Protein AF-A0A1Q7KPQ8-F1 (afdb_monomer_lite)

Sequence (326 aa):
MIDLLRTTPEALPKERRPLKSRIFLSCGQREKEIQTAKRVGKILAAHGFDFYIAKDVQSIFEINSEIIRELKNSDFYLFVNFRREAVCVGQYRGSLFSHQEFAIAYALGFERILVVNQRGVKREGVLGYFGCNTEEFDSYKDCLAVVKRALSRVRWQLGYSRRLQAGRTHISKIRYTNTETGIDVKGRMVNLDIHNMRPDIAALETTGRLLSYRPNRSAGELQPKFRSALKAAGRPGFSHTIFPRSCEAFDLLCVGESAHTPGAQHVYLNTALDLTPTPYLMIANGTSELKYEFYGIDFPVLTVVIQLTWPKKGRLSVKVLKQEIS

Structure (mmCIF, N/CA/C/O backbone):
data_AF-A0A1Q7KPQ8-F1
#
_entry.id   AF-A0A1Q7KPQ8-F1
#
loop_
_atom_site.group_PDB
_atom_site.id
_atom_site.type_symbol
_atom_site.label_atom_id
_atom_site.label_alt_id
_atom_site.label_comp_id
_atom_site.label_asym_id
_atom_site.label_entity_id
_atom_site.label_seq_id
_atom_site.pdbx_PDB_ins_code
_atom_site.Cartn_x
_atom_site.Cartn_y
_atom_site.Cartn_z
_atom_site.occupancy
_atom_site.B_iso_or_equiv
_atom_site.auth_seq_id
_atom_site.auth_comp_id
_atom_site.auth_asym_id
_atom_site.auth_atom_id
_atom_site.pdbx_PDB_model_num
ATOM 1 N N . MET A 1 1 ? -15.841 -34.546 -5.630 1.00 33.72 1 MET A N 1
ATOM 2 C CA . MET A 1 1 ? -14.602 -34.455 -4.833 1.00 33.72 1 MET A CA 1
ATOM 3 C C . MET A 1 1 ? -13.595 -33.699 -5.691 1.00 33.72 1 MET A C 1
ATOM 5 O O . MET A 1 1 ? -12.969 -34.298 -6.549 1.00 33.72 1 MET A O 1
ATOM 9 N N . ILE A 1 2 ? -13.606 -32.365 -5.610 1.00 30.61 2 ILE A N 1
ATOM 10 C CA . ILE A 1 2 ? -12.801 -31.473 -6.459 1.00 30.61 2 ILE A CA 1
ATOM 11 C C . ILE A 1 2 ? -11.756 -30.843 -5.544 1.00 30.61 2 ILE A C 1
ATOM 13 O O . ILE A 1 2 ? -12.105 -30.071 -4.652 1.00 30.61 2 ILE A O 1
ATOM 17 N N . ASP A 1 3 ? -10.498 -31.229 -5.742 1.00 25.00 3 ASP A N 1
ATOM 18 C CA . ASP A 1 3 ? -9.342 -30.627 -5.088 1.00 25.00 3 ASP A CA 1
ATOM 19 C C . ASP A 1 3 ? -9.168 -29.193 -5.601 1.00 25.00 3 ASP A C 1
ATOM 21 O O . ASP A 1 3 ? -8.693 -28.941 -6.709 1.00 25.00 3 ASP A O 1
ATOM 25 N N . LEU A 1 4 ? -9.592 -28.232 -4.781 1.00 29.52 4 LEU A N 1
ATOM 26 C CA . LEU A 1 4 ? -9.252 -26.824 -4.937 1.00 29.52 4 LEU A CA 1
ATOM 27 C C . LEU A 1 4 ? -7.759 -26.662 -4.644 1.00 29.52 4 LEU A C 1
ATOM 29 O O . LEU A 1 4 ? -7.327 -26.667 -3.489 1.00 29.52 4 LEU A O 1
ATOM 33 N N . LEU A 1 5 ? -6.986 -26.512 -5.720 1.00 30.22 5 LEU A N 1
ATOM 34 C CA . LEU A 1 5 ? -5.586 -26.103 -5.720 1.00 30.22 5 LEU A CA 1
ATOM 35 C C . LEU A 1 5 ? -5.379 -24.916 -4.769 1.00 30.22 5 LEU A C 1
ATOM 37 O O . LEU A 1 5 ? -5.696 -23.767 -5.078 1.00 30.22 5 LEU A O 1
ATOM 41 N N . ARG A 1 6 ? -4.805 -25.206 -3.599 1.00 29.39 6 ARG A N 1
ATOM 42 C CA . ARG A 1 6 ? -4.185 -24.215 -2.723 1.00 29.39 6 ARG A CA 1
ATOM 43 C C . ARG A 1 6 ? -2.962 -23.660 -3.446 1.00 29.39 6 ARG A C 1
ATOM 45 O O . ARG A 1 6 ? -1.862 -24.183 -3.299 1.00 29.39 6 ARG A O 1
ATOM 52 N N . THR A 1 7 ? -3.138 -22.590 -4.212 1.00 27.55 7 THR A N 1
ATOM 53 C CA . THR A 1 7 ? -2.016 -21.747 -4.623 1.00 27.55 7 THR A CA 1
ATOM 54 C C . THR A 1 7 ? -1.490 -21.047 -3.375 1.00 27.55 7 THR A C 1
ATOM 56 O O . THR A 1 7 ? -2.086 -20.094 -2.868 1.00 27.55 7 THR A O 1
ATOM 59 N N . THR A 1 8 ? -0.395 -21.562 -2.827 1.00 28.50 8 THR A N 1
ATOM 60 C CA . THR A 1 8 ? 0.427 -20.859 -1.845 1.00 28.50 8 THR A CA 1
ATOM 61 C C . THR A 1 8 ? 0.836 -19.501 -2.427 1.00 28.50 8 THR A C 1
ATOM 63 O O . THR A 1 8 ? 1.262 -19.452 -3.582 1.00 28.50 8 THR A O 1
ATOM 66 N N . PRO A 1 9 ? 0.748 -18.391 -1.672 1.00 34.38 9 PRO A N 1
ATOM 67 C CA . PRO A 1 9 ? 1.327 -17.135 -2.121 1.00 34.38 9 PRO A CA 1
ATOM 68 C C . PRO A 1 9 ? 2.842 -17.335 -2.230 1.00 34.38 9 PRO A C 1
ATOM 70 O O . PRO A 1 9 ? 3.504 -17.587 -1.219 1.00 34.38 9 PRO A O 1
ATOM 73 N N . GLU A 1 10 ? 3.385 -17.275 -3.448 1.00 33.84 10 GLU A N 1
ATOM 74 C CA . GLU A 1 10 ? 4.830 -17.254 -3.675 1.00 33.84 10 GLU A CA 1
ATOM 75 C C . GLU A 1 10 ? 5.453 -16.151 -2.813 1.00 33.84 10 GLU A C 1
ATOM 77 O O . GLU A 1 10 ? 5.049 -14.986 -2.863 1.00 33.84 10 GLU A O 1
ATOM 82 N N . ALA A 1 11 ? 6.438 -16.524 -1.996 1.00 36.47 11 ALA A N 1
ATOM 83 C CA . ALA A 1 11 ? 7.161 -15.580 -1.162 1.00 36.47 11 ALA A CA 1
ATOM 84 C C . ALA A 1 11 ? 7.820 -14.502 -2.042 1.00 36.47 11 ALA A C 1
ATOM 86 O O . ALA A 1 11 ? 8.575 -14.806 -2.967 1.00 36.47 11 ALA A O 1
ATOM 87 N N . LEU A 1 12 ? 7.538 -13.231 -1.741 1.00 40.81 12 LEU A N 1
ATOM 88 C CA . LEU A 1 12 ? 8.157 -12.086 -2.410 1.00 40.81 12 LEU A CA 1
ATOM 89 C C . LEU A 1 12 ? 9.699 -12.142 -2.262 1.00 40.81 12 LEU A C 1
ATOM 91 O O . LEU A 1 12 ? 10.199 -12.445 -1.175 1.00 40.81 12 LEU A O 1
ATOM 95 N N . PRO A 1 13 ? 10.476 -11.850 -3.324 1.00 39.25 13 PRO A N 1
ATOM 96 C CA . PRO A 1 13 ? 11.935 -11.978 -3.314 1.00 39.25 13 PRO A CA 1
ATOM 97 C C . PRO A 1 13 ? 12.630 -11.042 -2.304 1.00 39.25 13 PRO A C 1
ATOM 99 O O . PRO A 1 13 ? 12.281 -9.868 -2.170 1.00 39.25 13 PRO A O 1
ATOM 102 N N . LYS A 1 14 ? 13.671 -11.577 -1.645 1.00 37.53 14 LYS A N 1
ATOM 103 C CA . LYS A 1 14 ? 14.381 -11.074 -0.444 1.00 37.53 14 LYS A CA 1
ATOM 104 C C . LYS A 1 14 ? 15.109 -9.715 -0.538 1.00 37.53 14 LYS A C 1
ATOM 106 O O . LYS A 1 14 ? 15.659 -9.279 0.465 1.00 37.53 14 LYS A O 1
ATOM 111 N N . GLU A 1 15 ? 15.123 -9.023 -1.677 1.00 41.84 15 GLU A N 1
ATOM 112 C CA . GLU A 1 15 ? 15.927 -7.792 -1.865 1.00 41.84 15 GLU A CA 1
ATOM 113 C C . GLU A 1 15 ? 15.121 -6.493 -2.019 1.00 41.84 15 GLU A C 1
ATOM 115 O O . GLU A 1 15 ? 15.679 -5.441 -2.338 1.00 41.84 15 GLU A O 1
ATOM 120 N N . ARG A 1 16 ? 13.807 -6.532 -1.800 1.00 53.75 16 ARG A N 1
ATOM 121 C CA . ARG A 1 16 ? 12.962 -5.331 -1.817 1.00 53.75 16 ARG A CA 1
ATOM 122 C C . ARG A 1 16 ? 12.916 -4.765 -0.407 1.00 53.75 16 ARG A C 1
ATOM 124 O O . ARG A 1 16 ? 12.590 -5.511 0.510 1.00 53.75 16 ARG A O 1
ATOM 131 N N . ARG A 1 17 ? 13.173 -3.464 -0.213 1.00 54.38 17 ARG A N 1
ATOM 132 C CA . ARG A 1 17 ? 12.669 -2.802 1.001 1.00 54.38 17 ARG A CA 1
ATOM 133 C C . ARG A 1 17 ? 11.144 -2.829 0.889 1.00 54.38 17 ARG A C 1
ATOM 135 O O . ARG A 1 17 ? 10.622 -2.191 -0.029 1.00 54.38 17 ARG A O 1
ATOM 142 N N . PRO A 1 18 ? 10.442 -3.628 1.705 1.00 64.69 18 PRO A N 1
ATOM 143 C CA . PRO A 1 18 ? 9.001 -3.732 1.589 1.00 64.69 18 PRO A CA 1
ATOM 144 C C . PRO A 1 18 ? 8.371 -2.389 1.954 1.00 64.69 18 PRO A C 1
ATOM 146 O O . PRO A 1 18 ? 8.957 -1.625 2.726 1.00 64.69 18 PRO A O 1
ATOM 149 N N . LEU A 1 19 ? 7.176 -2.115 1.432 1.00 79.12 19 LEU A N 1
ATOM 150 C CA . LEU A 1 19 ? 6.362 -1.037 1.983 1.00 79.12 19 LEU A CA 1
ATOM 151 C C . LEU A 1 19 ? 6.192 -1.284 3.477 1.00 79.12 19 LEU A C 1
ATOM 153 O O . LEU A 1 19 ? 5.848 -2.394 3.881 1.00 79.12 19 LEU A O 1
ATOM 157 N N . LYS A 1 20 ? 6.446 -0.256 4.286 1.00 85.12 20 LYS A N 1
ATOM 158 C CA . LYS A 1 20 ? 6.241 -0.358 5.723 1.00 85.12 20 LYS A CA 1
ATOM 159 C C . LYS A 1 20 ? 4.745 -0.505 5.984 1.00 85.12 20 LYS A C 1
ATOM 161 O O . LYS A 1 20 ? 3.951 0.367 5.613 1.00 85.12 20 LYS A O 1
ATOM 166 N N . SER A 1 21 ? 4.361 -1.631 6.575 1.00 92.19 21 SER A N 1
ATOM 167 C CA . SER A 1 21 ? 2.965 -1.880 6.905 1.00 92.19 21 SER A CA 1
ATOM 168 C C . SER A 1 21 ? 2.451 -0.895 7.949 1.00 92.19 21 SER A C 1
ATOM 170 O O . SER A 1 21 ? 3.142 -0.596 8.930 1.00 92.19 21 SER A O 1
ATOM 172 N N . ARG A 1 22 ? 1.206 -0.450 7.774 1.00 94.19 22 ARG A N 1
ATOM 173 C CA . ARG A 1 22 ? 0.529 0.466 8.697 1.00 94.19 22 ARG A CA 1
ATOM 174 C C . ARG A 1 22 ? -0.576 -0.246 9.477 1.00 94.19 22 ARG A C 1
ATOM 176 O O . ARG A 1 22 ? -1.343 -1.017 8.907 1.00 94.19 22 ARG A O 1
ATOM 183 N N . ILE A 1 23 ? -0.664 0.005 10.778 1.00 96.00 23 ILE A N 1
ATOM 184 C CA . ILE A 1 23 ? -1.700 -0.540 11.664 1.00 96.00 23 ILE A CA 1
ATOM 185 C C . ILE A 1 23 ? -2.676 0.574 12.046 1.00 96.00 23 ILE A C 1
ATOM 187 O O . ILE A 1 23 ? -2.265 1.595 12.596 1.00 96.00 23 ILE A O 1
ATOM 191 N N . PHE A 1 24 ? -3.969 0.355 11.832 1.00 96.38 24 PHE A N 1
ATOM 192 C CA . PHE A 1 24 ? -5.008 1.175 12.442 1.00 96.38 24 PHE A CA 1
ATOM 193 C C . PHE A 1 24 ? -5.269 0.671 13.865 1.00 96.38 24 PHE A C 1
ATOM 195 O O . PHE A 1 24 ? -5.681 -0.476 14.048 1.00 96.38 24 PHE A O 1
ATOM 202 N N . LEU A 1 25 ? -5.000 1.497 14.876 1.00 96.62 25 LEU A N 1
ATOM 203 C CA . LEU A 1 25 ? -5.224 1.187 16.286 1.00 96.62 25 LEU A CA 1
ATOM 204 C C . LEU A 1 25 ? -6.507 1.865 16.771 1.00 96.62 25 LEU A C 1
ATOM 206 O O . LEU A 1 25 ? -6.525 3.070 17.022 1.00 96.62 25 LEU A O 1
ATOM 210 N N . SER A 1 26 ? -7.545 1.055 16.959 1.00 95.12 26 SER A N 1
ATOM 211 C CA . SER A 1 26 ? -8.804 1.446 17.587 1.00 95.12 26 SER A CA 1
ATOM 212 C C . SER A 1 26 ? -8.796 1.042 19.059 1.00 95.12 26 SER A C 1
ATOM 214 O O . SER A 1 26 ? -8.633 -0.137 19.381 1.00 95.12 26 SER A O 1
ATOM 216 N N . CYS A 1 27 ? -8.928 2.007 19.970 1.00 90.31 27 CYS A N 1
ATOM 217 C CA . CYS A 1 27 ? -8.737 1.770 21.406 1.00 90.31 27 CYS A CA 1
ATOM 218 C C . CYS A 1 27 ? -9.710 2.514 22.331 1.00 90.31 27 CYS A C 1
ATOM 220 O O . CYS A 1 27 ? -9.491 2.530 23.536 1.00 90.31 27 CYS A O 1
ATOM 222 N N . GLY A 1 28 ? -10.755 3.150 21.806 1.00 87.12 28 GLY A N 1
ATOM 223 C CA . GLY A 1 28 ? -11.622 4.054 22.564 1.00 87.12 28 GLY A CA 1
ATOM 224 C C . GLY A 1 28 ? -10.994 5.433 22.816 1.00 87.12 28 GLY A C 1
ATOM 225 O O . GLY A 1 28 ? -9.815 5.660 22.551 1.00 87.12 28 GLY A O 1
ATOM 226 N N . GLN A 1 29 ? -11.817 6.369 23.299 1.00 86.62 29 GLN A N 1
ATOM 227 C CA . GLN A 1 29 ? -11.504 7.803 23.360 1.00 86.62 29 GLN A CA 1
ATOM 228 C C . GLN A 1 29 ? -11.318 8.355 24.786 1.00 86.62 29 GLN A C 1
ATOM 230 O O . GLN A 1 29 ? -11.024 9.537 24.952 1.00 86.62 29 GLN A O 1
ATOM 235 N N . ARG A 1 30 ? -11.470 7.549 25.849 1.00 90.19 30 ARG A N 1
ATOM 236 C CA . ARG A 1 30 ? -11.240 8.049 27.218 1.00 90.19 30 ARG A CA 1
ATOM 237 C C . ARG A 1 30 ? -9.750 8.285 27.442 1.00 90.19 30 ARG A C 1
ATOM 239 O O . ARG A 1 30 ? -8.905 7.569 26.914 1.00 90.19 30 ARG A O 1
ATOM 246 N N . GLU A 1 31 ? -9.414 9.231 28.312 1.00 90.44 31 GLU A N 1
ATOM 247 C CA . GLU A 1 31 ? -8.023 9.637 28.547 1.00 90.44 31 GLU A CA 1
ATOM 248 C C . GLU A 1 31 ? -7.079 8.453 28.849 1.00 90.44 31 GLU A C 1
ATOM 250 O O . GLU A 1 31 ? -6.025 8.312 28.226 1.00 90.44 31 GLU A O 1
ATOM 255 N N . LYS A 1 32 ? -7.484 7.544 29.748 1.00 92.25 32 LYS A N 1
ATOM 256 C CA . LYS A 1 32 ? -6.700 6.344 30.104 1.00 92.25 32 LYS A CA 1
ATOM 257 C C . LYS A 1 32 ? -6.483 5.397 28.921 1.00 92.25 32 LYS A C 1
ATOM 259 O O . LYS A 1 32 ? -5.450 4.729 28.836 1.00 92.25 32 LYS A O 1
ATOM 264 N N . GLU A 1 33 ? -7.432 5.341 28.000 1.00 93.19 33 GLU A N 1
ATOM 265 C CA . GLU A 1 33 ? -7.331 4.523 26.797 1.00 93.19 33 GLU A CA 1
ATOM 266 C C . GLU A 1 33 ? -6.384 5.143 25.796 1.00 93.19 33 GLU A C 1
ATOM 268 O O . GLU A 1 33 ? -5.493 4.451 25.326 1.00 93.19 33 GLU A O 1
ATOM 273 N N . ILE A 1 34 ? -6.488 6.452 25.560 1.00 91.38 34 ILE A N 1
ATOM 274 C CA . ILE A 1 34 ? -5.562 7.193 24.698 1.00 91.38 34 ILE A CA 1
ATOM 275 C C . ILE A 1 34 ? 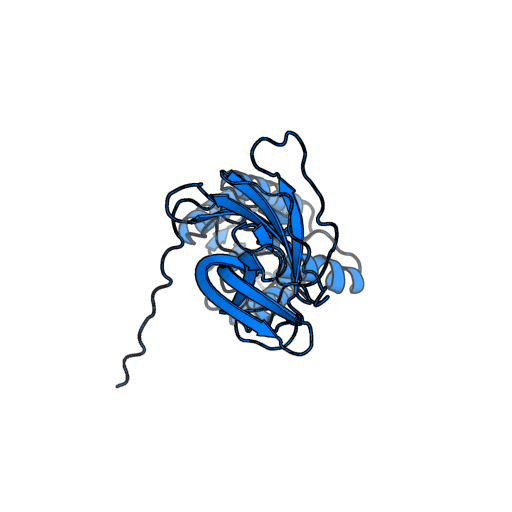-4.127 7.050 25.218 1.00 91.38 34 ILE A C 1
ATOM 277 O O . ILE A 1 34 ? -3.193 6.809 24.449 1.00 91.38 34 ILE A O 1
ATOM 281 N N . GLN A 1 35 ? -3.920 7.154 26.534 1.00 93.25 35 GLN A N 1
ATOM 282 C CA . GLN A 1 35 ? -2.613 6.911 27.152 1.00 93.25 35 GLN A CA 1
ATOM 283 C C . GLN A 1 35 ? -2.132 5.472 26.911 1.00 93.25 35 GLN A C 1
ATOM 285 O O . GLN A 1 35 ? -0.962 5.252 26.583 1.00 93.25 35 GLN A O 1
ATOM 290 N N . THR A 1 36 ? -3.028 4.492 27.022 1.00 94.50 36 THR A N 1
ATOM 291 C CA . THR A 1 36 ? -2.714 3.086 26.735 1.00 94.50 36 THR A CA 1
ATOM 292 C C . THR A 1 36 ? -2.390 2.881 25.256 1.00 94.50 36 THR A C 1
ATOM 294 O O . THR A 1 36 ? -1.392 2.240 24.938 1.00 94.50 36 THR A O 1
ATOM 297 N N . ALA A 1 37 ? -3.132 3.514 24.354 1.00 93.88 37 ALA A N 1
ATOM 298 C CA . ALA A 1 37 ? -2.937 3.488 22.911 1.00 93.88 37 ALA A CA 1
ATOM 299 C C . ALA A 1 37 ? -1.585 4.053 22.500 1.00 93.88 37 ALA A C 1
ATOM 301 O O . ALA A 1 37 ? -0.880 3.448 21.702 1.00 93.88 37 ALA A O 1
ATOM 302 N N . LYS A 1 38 ? -1.168 5.173 23.102 1.00 94.88 38 LYS A N 1
ATOM 303 C CA . LYS A 1 38 ? 0.173 5.741 22.898 1.00 94.88 38 LYS A CA 1
ATOM 304 C C . LYS A 1 38 ? 1.263 4.748 23.304 1.00 94.88 38 LYS A C 1
ATOM 306 O O . LYS A 1 38 ? 2.279 4.632 22.621 1.00 94.88 38 LYS A O 1
ATOM 311 N N . ARG A 1 39 ? 1.064 4.007 24.398 1.00 95.69 39 ARG A N 1
ATOM 312 C CA . ARG A 1 39 ? 2.005 2.965 24.847 1.00 95.69 39 ARG A CA 1
ATOM 313 C C . ARG A 1 39 ? 1.983 1.743 23.926 1.00 95.69 39 ARG A C 1
ATOM 315 O O . ARG A 1 39 ? 3.053 1.232 23.613 1.00 95.69 39 ARG A O 1
ATOM 322 N N . VAL A 1 40 ? 0.813 1.325 23.440 1.00 95.69 40 VAL A N 1
ATOM 323 C CA . VAL A 1 40 ? 0.688 0.293 22.398 1.00 95.69 40 VAL A CA 1
ATOM 324 C C . VAL A 1 40 ? 1.402 0.740 21.122 1.00 95.69 40 VAL A C 1
ATOM 326 O O . VAL A 1 40 ? 2.206 -0.013 20.592 1.00 95.69 40 VAL A O 1
ATOM 329 N N . GLY A 1 41 ? 1.213 1.982 20.678 1.00 95.12 41 GLY A N 1
ATOM 330 C CA . GLY A 1 41 ? 1.888 2.553 19.513 1.00 95.12 41 GLY A CA 1
ATOM 331 C C . GLY A 1 41 ? 3.413 2.479 19.614 1.00 95.12 41 GLY A C 1
ATOM 332 O O . GLY A 1 41 ? 4.075 2.078 18.661 1.00 95.12 41 GLY A O 1
ATOM 333 N N . LYS A 1 42 ? 3.989 2.741 20.797 1.00 95.69 42 LYS A N 1
ATOM 334 C CA . LYS A 1 42 ? 5.430 2.525 21.037 1.00 95.69 42 LYS A CA 1
ATOM 335 C C . LYS A 1 42 ? 5.846 1.064 20.829 1.00 95.69 42 LYS A C 1
ATOM 337 O O . LYS A 1 42 ? 6.915 0.817 20.279 1.00 95.69 42 LYS A O 1
ATOM 342 N N . ILE A 1 43 ? 5.012 0.103 21.235 1.00 94.62 43 ILE A N 1
ATOM 343 C CA . ILE A 1 43 ? 5.252 -1.326 20.984 1.00 94.62 43 ILE A CA 1
ATOM 344 C C . ILE A 1 43 ? 5.193 -1.613 19.479 1.00 94.62 43 ILE A C 1
ATOM 346 O O . ILE A 1 43 ? 6.090 -2.278 18.971 1.00 94.62 43 ILE A O 1
ATOM 350 N N . LEU A 1 44 ? 4.196 -1.090 18.760 1.00 94.81 44 LEU A N 1
ATOM 351 C CA . LEU A 1 44 ? 4.059 -1.279 17.309 1.00 94.81 44 LEU A CA 1
ATOM 352 C C . LEU A 1 44 ? 5.272 -0.729 16.546 1.00 94.81 44 LEU A C 1
ATOM 354 O O . LEU A 1 44 ? 5.856 -1.442 15.730 1.00 94.81 44 LEU A O 1
ATOM 358 N N . ALA A 1 45 ? 5.706 0.491 16.876 1.00 93.81 45 ALA A N 1
ATOM 359 C CA . ALA A 1 45 ? 6.904 1.100 16.301 1.00 93.81 45 ALA A CA 1
ATOM 360 C C . ALA A 1 45 ? 8.166 0.279 16.585 1.00 93.81 45 ALA A C 1
ATOM 362 O O . ALA A 1 45 ? 8.971 0.069 15.680 1.00 93.81 45 ALA A O 1
ATOM 363 N N . ALA A 1 46 ? 8.321 -0.236 17.810 1.00 92.38 46 ALA A N 1
ATOM 364 C CA . ALA A 1 46 ? 9.445 -1.100 18.172 1.00 92.38 46 ALA A CA 1
ATOM 365 C C . ALA A 1 46 ? 9.456 -2.431 17.395 1.00 92.38 46 ALA A C 1
ATOM 367 O O . ALA A 1 46 ? 10.518 -3.017 17.215 1.00 92.38 46 ALA A O 1
ATOM 368 N N . HIS A 1 47 ? 8.299 -2.891 16.906 1.00 90.50 47 HIS A N 1
ATOM 369 C CA . HIS A 1 47 ? 8.195 -4.054 16.016 1.00 90.50 47 HIS A CA 1
ATOM 370 C C . HIS A 1 47 ? 8.352 -3.691 14.532 1.00 90.50 47 HIS A C 1
ATOM 372 O O . HIS A 1 47 ? 8.304 -4.582 13.693 1.00 90.50 47 HIS A O 1
ATOM 378 N N . GLY A 1 48 ? 8.564 -2.414 14.197 1.00 91.12 48 GLY A N 1
ATOM 379 C CA . GLY A 1 48 ? 8.809 -1.953 12.832 1.00 91.12 48 GLY A CA 1
ATOM 380 C C . GLY A 1 48 ? 7.562 -1.528 12.056 1.00 91.12 48 GLY A C 1
ATOM 381 O O . GLY A 1 48 ? 7.677 -1.250 10.866 1.00 91.12 48 GLY A O 1
ATOM 382 N N . PHE A 1 49 ? 6.392 -1.443 12.692 1.00 92.94 49 PHE A N 1
ATOM 383 C CA . PHE A 1 49 ? 5.162 -0.982 12.041 1.00 92.94 49 PHE A CA 1
ATOM 384 C C . PHE A 1 49 ? 5.025 0.541 12.081 1.00 92.94 49 PHE A C 1
ATOM 386 O O . PHE A 1 49 ? 5.463 1.194 13.032 1.00 92.94 49 PHE A O 1
ATOM 393 N N . ASP A 1 50 ? 4.376 1.101 11.062 1.00 92.81 50 ASP A N 1
ATOM 394 C CA . ASP A 1 50 ? 3.713 2.399 11.196 1.00 92.81 50 ASP A CA 1
ATOM 395 C C . ASP A 1 50 ? 2.331 2.197 11.809 1.00 92.81 50 ASP A C 1
ATOM 397 O O . ASP A 1 50 ? 1.746 1.115 11.722 1.00 92.81 50 ASP A O 1
ATOM 401 N N . PHE A 1 51 ? 1.785 3.229 12.443 1.00 94.31 51 PHE A N 1
ATOM 402 C CA . PHE A 1 51 ? 0.455 3.133 13.022 1.00 94.31 51 PHE A CA 1
ATOM 403 C C . PHE A 1 51 ? -0.272 4.473 13.031 1.00 94.31 51 PHE A C 1
ATOM 405 O O . PHE A 1 51 ? 0.341 5.538 13.100 1.00 94.31 51 PHE A O 1
ATOM 412 N N . TYR A 1 52 ? -1.596 4.386 13.005 1.00 93.62 52 TYR A N 1
ATOM 413 C CA . TYR A 1 52 ? -2.511 5.481 13.285 1.00 93.62 52 TYR A CA 1
ATOM 414 C C . TYR A 1 52 ? -3.293 5.133 14.550 1.00 93.62 52 TYR A C 1
ATOM 416 O O . TYR A 1 52 ? -3.805 4.023 14.667 1.00 93.62 52 TYR A O 1
ATOM 424 N N . ILE A 1 53 ? -3.356 6.054 15.512 1.00 92.88 53 ILE A N 1
ATOM 425 C CA . ILE A 1 53 ? -4.247 5.926 16.671 1.00 92.88 53 ILE A CA 1
ATOM 426 C C . ILE A 1 53 ? -5.527 6.651 16.299 1.00 92.88 53 ILE A C 1
ATOM 428 O O . ILE A 1 53 ? -5.456 7.846 16.015 1.00 92.88 53 ILE A O 1
ATOM 432 N N . ALA A 1 54 ? -6.660 5.956 16.349 1.00 84.50 54 ALA A N 1
ATOM 433 C CA . ALA A 1 54 ? -7.961 6.596 16.249 1.00 84.50 54 ALA A CA 1
ATOM 434 C C . ALA A 1 54 ? -8.093 7.652 17.354 1.00 84.50 54 ALA A C 1
ATOM 436 O O . ALA A 1 54 ? -8.063 7.332 18.546 1.00 84.50 54 ALA A O 1
ATOM 437 N N . LYS A 1 55 ? -8.124 8.926 16.957 1.00 74.56 55 LYS A N 1
ATOM 438 C CA . LYS A 1 55 ? -8.264 10.056 17.880 1.00 74.56 55 LYS A CA 1
ATOM 439 C C . LYS A 1 55 ? -9.730 10.433 18.031 1.00 74.56 55 LYS A C 1
ATOM 441 O O . LYS A 1 55 ? -10.598 9.887 17.361 1.00 74.56 55 LYS A O 1
ATOM 446 N N . ASP A 1 56 ? -9.987 11.340 18.965 1.00 57.53 56 ASP A N 1
ATOM 447 C CA . ASP A 1 56 ? -11.304 11.936 19.108 1.00 57.53 56 ASP A CA 1
ATOM 448 C C . ASP A 1 56 ? -11.648 12.712 17.838 1.00 57.53 56 ASP A C 1
ATOM 450 O O . ASP A 1 56 ? -10.868 13.547 17.376 1.00 57.53 56 ASP A O 1
ATOM 454 N N . VAL A 1 57 ? -12.789 12.362 17.267 1.00 60.72 57 VAL A N 1
ATOM 455 C CA . VAL A 1 57 ? -13.316 12.931 16.043 1.00 60.72 57 VAL A CA 1
ATOM 456 C C . VAL A 1 57 ? -14.735 13.358 16.377 1.00 60.72 57 VAL A C 1
ATOM 458 O O . VAL A 1 57 ? -15.579 12.517 16.689 1.00 60.72 57 VAL A O 1
ATOM 461 N N . GLN A 1 58 ? -14.967 14.669 16.415 1.00 52.75 58 GLN A N 1
ATOM 462 C CA . GLN A 1 58 ? -16.141 15.251 17.071 1.00 52.75 58 GLN A CA 1
ATOM 463 C C . GLN A 1 58 ? -17.355 15.337 16.144 1.00 52.75 58 GLN A C 1
ATOM 465 O O . GLN A 1 58 ? -18.472 15.556 16.613 1.00 52.75 58 GLN A O 1
ATOM 470 N N . SER A 1 59 ? -17.172 15.125 14.838 1.00 63.00 59 SER A N 1
ATOM 471 C CA . SER A 1 59 ? -18.259 15.182 13.860 1.00 63.00 59 SER A CA 1
ATOM 472 C C . SER A 1 59 ? -18.353 13.942 12.966 1.00 63.00 59 SER A C 1
ATOM 474 O O . SER A 1 59 ? -17.361 13.307 12.609 1.00 63.00 59 SER A O 1
ATOM 476 N N . ILE A 1 60 ? -19.577 13.638 12.518 1.00 61.41 60 ILE A N 1
ATOM 477 C CA . ILE A 1 60 ? -19.856 12.593 11.513 1.00 61.41 60 ILE A CA 1
ATOM 478 C C . ILE A 1 60 ? -19.026 12.819 10.238 1.00 61.41 60 ILE A C 1
ATOM 480 O O . ILE A 1 60 ? -18.579 11.865 9.604 1.00 61.41 60 ILE A O 1
ATOM 484 N N . PHE A 1 61 ? -18.798 14.081 9.864 1.00 64.31 61 PHE A N 1
ATOM 485 C CA . PHE A 1 61 ? -18.025 14.433 8.676 1.00 64.31 61 PHE A CA 1
ATOM 486 C C . PHE A 1 61 ? -16.553 14.026 8.799 1.00 64.31 61 PHE A C 1
ATOM 488 O O . PHE A 1 61 ? -15.973 13.468 7.866 1.00 64.31 61 PHE A O 1
ATOM 495 N N . GLU A 1 62 ? -15.946 14.264 9.955 1.00 64.50 62 GLU A N 1
ATOM 496 C CA . GLU A 1 62 ? -14.560 13.883 10.207 1.00 64.50 62 GLU A CA 1
ATOM 497 C C . GLU A 1 62 ? -14.413 12.355 10.367 1.00 64.50 62 GLU A C 1
ATOM 499 O O . GLU A 1 62 ? -13.418 11.791 9.910 1.00 64.50 62 GLU A O 1
ATOM 504 N N . ILE A 1 63 ? -15.420 11.652 10.916 1.00 64.56 63 ILE A N 1
ATOM 505 C CA . ILE A 1 63 ? -15.452 10.175 10.911 1.00 64.56 63 ILE A CA 1
ATOM 506 C C . ILE A 1 63 ? -15.433 9.674 9.459 1.00 64.56 63 ILE A C 1
ATOM 508 O O . ILE A 1 63 ? -14.639 8.804 9.099 1.00 64.56 63 ILE A O 1
ATOM 512 N N . ASN A 1 64 ? -16.266 10.261 8.599 1.00 65.12 64 ASN A N 1
ATOM 513 C CA . ASN A 1 64 ? -16.381 9.845 7.204 1.00 65.12 64 ASN A CA 1
ATOM 514 C C . ASN A 1 64 ? -15.149 10.186 6.352 1.00 65.12 64 ASN A C 1
ATOM 516 O O . ASN A 1 64 ? -14.882 9.492 5.374 1.00 65.12 64 ASN A O 1
ATOM 520 N N . SER A 1 65 ? -14.401 11.237 6.688 1.00 71.56 65 SER A N 1
ATOM 521 C CA . SER A 1 65 ? -13.279 11.703 5.864 1.00 71.56 65 SER A CA 1
ATOM 522 C C . SER A 1 65 ? -11.913 11.292 6.410 1.00 71.56 65 SER A C 1
ATOM 524 O O . SER A 1 65 ? -11.103 10.762 5.651 1.00 71.56 65 SER A O 1
ATOM 526 N N . GLU A 1 66 ? -11.637 11.471 7.702 1.00 82.75 66 GLU A N 1
ATOM 527 C CA . GLU A 1 66 ? -10.324 11.171 8.276 1.00 82.75 66 GLU A CA 1
ATOM 528 C C . GLU A 1 66 ? -10.203 9.698 8.667 1.00 82.75 66 GLU A C 1
ATOM 530 O O . GLU A 1 66 ? -9.295 9.017 8.191 1.00 82.75 66 GLU A O 1
ATOM 535 N N . ILE A 1 67 ? -11.138 9.168 9.461 1.00 86.56 67 ILE A N 1
ATOM 536 C CA . ILE A 1 67 ? -11.064 7.779 9.943 1.00 86.56 67 ILE A CA 1
ATOM 537 C C . ILE A 1 67 ? -11.156 6.788 8.784 1.00 86.56 67 ILE A C 1
ATOM 539 O O . ILE A 1 67 ? -10.340 5.871 8.696 1.00 86.56 67 ILE A O 1
ATOM 543 N N . ILE A 1 68 ? -12.090 6.989 7.848 1.00 87.62 68 ILE A N 1
ATOM 544 C CA . ILE A 1 68 ? -12.198 6.124 6.662 1.00 87.62 68 ILE A CA 1
ATOM 545 C C . ILE A 1 68 ? -10.932 6.208 5.803 1.00 87.62 68 ILE A C 1
ATOM 547 O O . ILE A 1 68 ? -10.461 5.176 5.323 1.00 87.62 68 ILE A O 1
ATOM 551 N N . ARG A 1 69 ? -10.345 7.398 5.620 1.00 87.06 69 ARG A N 1
ATOM 552 C CA . ARG A 1 69 ? -9.078 7.547 4.885 1.00 87.06 69 ARG A CA 1
ATOM 553 C C . ARG A 1 69 ? -7.949 6.787 5.575 1.00 87.06 69 ARG A C 1
ATOM 555 O O . ARG A 1 69 ? -7.214 6.054 4.918 1.00 87.06 69 ARG A O 1
ATOM 562 N N . GLU A 1 70 ? -7.827 6.910 6.890 1.00 91.25 70 GLU A N 1
ATOM 563 C CA . GLU A 1 70 ? -6.793 6.222 7.668 1.00 91.25 70 GLU A CA 1
ATOM 564 C C . GLU A 1 70 ? -6.991 4.703 7.696 1.00 91.25 70 GLU A C 1
ATOM 566 O O . GLU A 1 70 ? -6.013 3.953 7.623 1.00 91.25 70 GLU A O 1
ATOM 571 N N . LEU A 1 71 ? -8.240 4.234 7.705 1.00 91.88 71 LEU A N 1
ATOM 572 C CA . LEU A 1 71 ? -8.578 2.825 7.521 1.00 91.88 71 LEU A CA 1
ATOM 573 C C . LEU A 1 71 ? -8.199 2.344 6.116 1.00 91.88 71 LEU A C 1
ATOM 575 O O . LEU A 1 71 ? -7.512 1.335 5.994 1.00 91.88 71 LEU A O 1
ATOM 579 N N . LYS A 1 72 ? -8.557 3.076 5.053 1.00 88.94 72 LYS A N 1
ATOM 580 C CA . LYS A 1 72 ? -8.160 2.745 3.667 1.00 88.94 72 LYS A CA 1
ATOM 581 C C . LYS A 1 72 ? -6.632 2.686 3.500 1.00 88.94 72 LYS A C 1
ATOM 583 O O . LYS A 1 72 ? -6.132 1.877 2.719 1.00 88.94 72 LYS A O 1
ATOM 588 N N . ASN A 1 73 ? -5.902 3.503 4.260 1.00 89.19 73 ASN A N 1
ATOM 589 C CA . ASN A 1 73 ? -4.440 3.592 4.240 1.00 89.19 73 ASN A CA 1
ATOM 590 C C . ASN A 1 73 ? -3.724 2.602 5.173 1.00 89.19 73 ASN A C 1
ATOM 592 O O . ASN A 1 73 ? -2.491 2.538 5.157 1.00 89.19 73 ASN A O 1
ATOM 596 N N . SER A 1 74 ? -4.459 1.844 5.985 1.00 93.75 74 SER A N 1
ATOM 597 C CA . SER A 1 74 ? -3.896 0.872 6.921 1.00 93.75 74 SER A CA 1
ATOM 598 C C . SER A 1 74 ? -3.967 -0.542 6.363 1.00 93.75 74 SER A C 1
ATOM 600 O O . SER A 1 74 ? -4.871 -0.892 5.617 1.00 93.75 74 SER A O 1
ATOM 602 N N . ASP A 1 75 ? -3.005 -1.374 6.738 1.00 94.62 75 ASP A N 1
ATOM 603 C CA . ASP A 1 75 ? -2.885 -2.758 6.279 1.00 94.62 75 ASP A CA 1
ATOM 604 C C . ASP A 1 75 ? -3.448 -3.748 7.299 1.00 94.62 75 ASP A C 1
ATOM 606 O O . ASP A 1 75 ? -4.025 -4.778 6.947 1.00 94.62 75 ASP A O 1
ATOM 610 N N . PHE A 1 76 ? -3.318 -3.398 8.572 1.00 95.75 76 PHE A N 1
ATOM 611 C CA . PHE A 1 76 ? -3.754 -4.185 9.712 1.00 95.75 76 PHE A CA 1
ATOM 612 C C . PHE A 1 76 ? -4.730 -3.384 10.568 1.00 95.75 76 PHE A C 1
ATOM 614 O O . PHE A 1 76 ? -4.629 -2.158 10.638 1.00 95.75 76 PHE A O 1
ATOM 621 N N . TYR A 1 77 ? -5.626 -4.075 11.265 1.00 96.38 77 TYR A N 1
ATOM 622 C CA . TYR A 1 77 ? -6.525 -3.457 12.237 1.00 96.38 77 TYR A CA 1
ATOM 623 C C . TYR A 1 77 ? -6.286 -4.065 13.617 1.00 96.38 77 TYR A C 1
ATOM 625 O O . TYR A 1 77 ? -6.375 -5.282 13.788 1.00 96.38 77 TYR A O 1
ATOM 633 N N . LEU A 1 78 ? -5.968 -3.230 14.603 1.00 96.62 78 LEU A N 1
ATOM 634 C CA . LEU A 1 78 ? -5.835 -3.618 16.002 1.00 96.62 78 LEU A CA 1
ATOM 635 C C . LEU A 1 78 ? -6.974 -2.993 16.802 1.00 96.62 78 LEU A C 1
ATOM 637 O O . LEU A 1 78 ? -7.030 -1.777 16.971 1.00 96.62 78 LEU A O 1
ATOM 641 N N . PHE A 1 79 ? -7.846 -3.848 17.324 1.00 95.94 79 PHE A N 1
ATOM 642 C CA . PHE A 1 79 ? -8.962 -3.471 18.172 1.00 95.94 79 PHE A CA 1
ATOM 643 C C . PHE A 1 79 ? -8.648 -3.771 19.637 1.00 95.94 79 PHE A C 1
ATOM 645 O O . PHE A 1 79 ? -8.506 -4.935 20.019 1.00 95.94 79 PHE A O 1
ATOM 652 N N . VAL A 1 80 ? -8.565 -2.733 20.466 1.00 95.75 80 VAL A N 1
ATOM 653 C CA . VAL A 1 80 ? -8.448 -2.847 21.922 1.00 95.75 80 VAL A CA 1
ATOM 654 C C . VAL A 1 80 ? -9.755 -2.377 22.550 1.00 95.75 80 VAL A C 1
ATOM 656 O O . VAL A 1 80 ? -10.076 -1.191 22.550 1.00 95.75 80 VAL A O 1
ATOM 659 N N . ASN A 1 81 ? -10.530 -3.319 23.071 1.00 95.06 81 ASN A N 1
ATOM 660 C CA . ASN A 1 81 ? -11.908 -3.088 23.479 1.00 95.06 81 ASN A CA 1
ATOM 661 C C . ASN A 1 81 ? -12.022 -3.046 25.009 1.00 95.06 81 ASN A C 1
ATOM 663 O O . ASN A 1 81 ? -12.037 -4.082 25.673 1.00 95.06 81 ASN A O 1
ATOM 667 N N . PHE A 1 82 ? -12.074 -1.842 25.573 1.00 95.19 82 PHE A N 1
ATOM 668 C CA . PHE A 1 82 ? -12.183 -1.617 27.017 1.00 95.19 82 PHE A CA 1
ATOM 669 C C . PHE A 1 82 ? -13.633 -1.658 27.513 1.00 95.19 82 PHE A C 1
ATOM 671 O O . PHE A 1 82 ? -14.571 -1.366 26.769 1.00 95.19 82 PHE A O 1
ATOM 678 N N . ARG A 1 83 ? -13.810 -1.957 28.807 1.00 95.25 83 ARG A N 1
ATOM 679 C CA . ARG A 1 83 ? -15.113 -1.895 29.486 1.00 95.25 83 ARG A CA 1
ATOM 680 C C . ARG A 1 83 ? -15.644 -0.463 29.542 1.00 95.25 83 ARG A C 1
ATOM 682 O O . ARG A 1 83 ? -14.919 0.484 29.870 1.00 95.25 83 ARG A O 1
ATOM 689 N N . ARG A 1 84 ? -16.946 -0.330 29.307 1.00 92.25 84 ARG A N 1
ATOM 690 C CA . ARG A 1 84 ? -17.716 0.910 29.412 1.00 92.25 84 ARG A CA 1
ATOM 691 C C . ARG A 1 84 ? -18.852 0.764 30.419 1.00 92.25 84 ARG A C 1
ATOM 693 O O . ARG A 1 84 ? -18.584 0.568 31.603 1.00 92.25 84 ARG A O 1
ATOM 700 N N . GLU A 1 85 ? -20.091 0.906 29.970 1.00 92.94 85 GLU A N 1
ATOM 701 C CA . GLU A 1 85 ? -21.293 0.821 30.785 1.00 92.94 85 GLU A CA 1
ATOM 702 C C . GLU A 1 85 ? -21.551 -0.635 31.178 1.00 92.94 85 GLU A C 1
ATOM 704 O O . GLU A 1 85 ? -21.418 -1.543 30.356 1.00 92.94 85 GLU A O 1
ATOM 709 N N . ALA A 1 86 ? -21.931 -0.873 32.432 1.00 93.62 86 ALA A N 1
ATOM 710 C CA . ALA A 1 86 ? -22.401 -2.187 32.848 1.00 93.62 86 ALA A CA 1
ATOM 711 C C . ALA A 1 86 ? -23.759 -2.477 32.192 1.00 93.62 86 ALA A C 1
ATOM 713 O O . ALA A 1 86 ? -24.651 -1.631 32.197 1.00 93.62 86 ALA A O 1
ATOM 714 N N . VAL A 1 87 ? -23.909 -3.672 31.624 1.00 91.75 87 VAL A N 1
ATOM 715 C CA . VAL A 1 87 ? -25.175 -4.151 31.040 1.00 91.75 87 VAL A CA 1
ATOM 716 C C . VAL A 1 87 ? -25.909 -5.041 32.036 1.00 91.75 87 VAL A C 1
ATOM 718 O O . VAL A 1 87 ? -27.122 -4.948 32.182 1.00 91.75 87 VAL A O 1
ATOM 721 N N . CYS A 1 88 ? -25.164 -5.895 32.733 1.00 90.94 88 CYS A N 1
ATOM 722 C CA . CYS A 1 88 ? -25.620 -6.691 33.865 1.00 90.94 88 CYS A CA 1
ATOM 723 C C . CYS A 1 88 ? -24.409 -7.054 34.740 1.00 90.94 88 CYS A C 1
ATOM 725 O O . CYS A 1 88 ? -23.283 -6.625 34.469 1.00 90.94 88 CYS A O 1
ATOM 727 N N . VAL A 1 89 ? -24.622 -7.825 35.808 1.00 91.31 89 VAL A N 1
ATOM 728 C CA . VAL A 1 89 ? -23.551 -8.216 36.736 1.00 91.31 89 VAL A CA 1
ATOM 729 C C . VAL A 1 89 ? -22.424 -8.927 35.977 1.00 91.31 89 VAL A C 1
ATOM 731 O O . VAL A 1 89 ? -22.626 -9.978 35.375 1.00 91.31 89 VAL A O 1
ATOM 734 N N . GLY A 1 90 ? -21.228 -8.331 35.994 1.00 90.81 90 GLY A N 1
ATOM 735 C CA . GLY A 1 90 ? -20.034 -8.879 35.346 1.00 90.81 90 GLY A CA 1
ATOM 736 C C . GLY A 1 90 ? -19.957 -8.702 33.823 1.00 90.81 90 GLY A C 1
ATOM 737 O O . GLY A 1 90 ? -18.965 -9.135 33.235 1.00 90.81 90 GLY A O 1
ATOM 738 N N . GLN A 1 91 ? -20.940 -8.053 33.183 1.00 94.50 91 GLN A N 1
ATOM 739 C CA . GLN A 1 91 ? -20.920 -7.764 31.746 1.00 94.50 91 GLN A CA 1
ATOM 740 C C . GLN A 1 91 ? -20.948 -6.267 31.462 1.00 94.50 91 GLN A C 1
ATOM 742 O O . GLN A 1 91 ? -21.773 -5.524 31.994 1.00 94.50 91 GLN A O 1
ATOM 747 N N . TYR A 1 92 ? -20.083 -5.841 30.551 1.00 96.19 92 TYR A N 1
ATOM 748 C CA . TYR A 1 92 ? -19.913 -4.444 30.175 1.00 96.19 92 TYR A CA 1
ATOM 749 C C . TYR A 1 92 ? -20.042 -4.270 28.667 1.00 96.19 92 TYR A C 1
ATOM 751 O O . TYR A 1 92 ? -19.683 -5.164 27.900 1.00 96.19 92 TYR A O 1
ATOM 759 N N . ARG A 1 93 ? -20.499 -3.098 28.232 1.00 94.00 93 ARG A N 1
ATOM 760 C CA . ARG A 1 93 ? -20.379 -2.672 26.838 1.00 94.00 93 ARG A CA 1
ATOM 761 C C . ARG A 1 93 ? -18.932 -2.343 26.498 1.00 94.00 93 ARG A C 1
ATOM 763 O O . ARG A 1 93 ? -18.123 -2.036 27.380 1.00 94.00 93 ARG A O 1
ATOM 770 N N . GLY A 1 94 ? -18.631 -2.409 25.207 1.00 93.12 94 GLY A N 1
ATOM 771 C CA . GLY A 1 94 ? -17.417 -1.843 24.630 1.00 93.12 94 GLY A CA 1
ATOM 772 C C . GLY A 1 94 ? -17.600 -0.377 24.240 1.00 93.12 94 GLY A C 1
ATOM 773 O O . GLY A 1 94 ? -18.687 0.187 24.350 1.00 93.12 94 GLY A O 1
ATOM 774 N N . SER A 1 95 ? -16.536 0.255 23.747 1.00 90.12 95 SER A N 1
ATOM 775 C CA . SER A 1 95 ? -16.628 1.614 23.199 1.00 90.12 95 SER A CA 1
ATOM 776 C C . SER A 1 95 ? -17.440 1.620 21.900 1.00 90.12 95 SER A C 1
ATOM 778 O O . SER A 1 95 ? -17.001 1.014 20.923 1.00 90.12 95 SER A O 1
ATOM 780 N N . LEU A 1 96 ? -18.575 2.333 21.860 1.00 88.44 96 LEU A N 1
ATOM 781 C CA . LEU A 1 96 ? -19.425 2.438 20.662 1.00 88.44 96 LEU A CA 1
ATOM 782 C C . LEU A 1 96 ? -18.616 2.846 19.421 1.00 88.44 96 LEU A C 1
ATOM 784 O O . LEU A 1 96 ? -18.689 2.176 18.396 1.00 88.44 96 LEU A O 1
ATOM 788 N N . PHE A 1 97 ? -17.787 3.885 19.546 1.00 87.06 97 PHE A N 1
ATOM 789 C CA . PHE A 1 97 ? -16.936 4.376 18.459 1.00 87.06 97 PHE A CA 1
ATOM 790 C C . PHE A 1 97 ? -15.980 3.307 17.922 1.00 87.06 97 PHE A C 1
ATOM 792 O O . PHE A 1 97 ? -15.880 3.102 16.719 1.00 87.06 97 PHE A O 1
ATOM 799 N N . SER A 1 98 ? -15.335 2.543 18.802 1.00 90.31 98 SER A N 1
ATOM 800 C CA . SER A 1 98 ? -14.398 1.503 18.370 1.00 90.31 98 SER A CA 1
ATOM 801 C C . SER A 1 98 ? -15.099 0.305 17.732 1.00 90.31 98 SER A C 1
ATOM 803 O O . SER A 1 98 ? -14.540 -0.344 16.852 1.00 90.31 98 SER A O 1
ATOM 805 N N . HIS A 1 99 ? -16.347 0.031 18.126 1.00 92.31 99 HIS A N 1
ATOM 806 C CA . HIS A 1 99 ? -17.199 -0.937 17.432 1.00 92.31 99 HIS A CA 1
ATOM 807 C C . HIS A 1 99 ? -17.641 -0.440 16.049 1.00 92.31 99 HIS A C 1
ATOM 809 O O . HIS A 1 99 ? -17.698 -1.244 15.121 1.00 92.31 99 HIS A O 1
ATOM 815 N N . GLN A 1 100 ? -17.902 0.860 15.876 1.00 89.88 100 GLN A N 1
ATOM 816 C CA . GLN A 1 100 ? -18.185 1.452 14.560 1.00 89.88 100 GLN A CA 1
ATOM 817 C C . GLN A 1 100 ? -16.963 1.365 13.638 1.00 89.88 100 GLN A C 1
ATOM 819 O O . GLN A 1 100 ? -17.075 0.872 12.518 1.00 89.88 100 GLN A O 1
ATOM 824 N N . GLU A 1 101 ? -15.783 1.750 14.124 1.00 92.00 101 GLU A N 1
ATOM 825 C CA . GLU A 1 101 ? -14.516 1.598 13.394 1.00 92.00 101 GLU A CA 1
ATOM 826 C C . GLU A 1 101 ? -14.253 0.139 13.020 1.00 92.00 101 GLU A C 1
ATOM 828 O O . GLU A 1 101 ? -13.833 -0.153 11.901 1.00 92.00 101 GLU A O 1
ATOM 833 N N . PHE A 1 102 ? -14.564 -0.792 13.926 1.00 93.50 102 PHE A N 1
ATOM 834 C CA . PHE A 1 102 ? -14.404 -2.218 13.678 1.00 93.50 102 PHE A CA 1
ATOM 835 C C . PHE A 1 102 ? -15.358 -2.719 12.591 1.00 93.50 102 PHE A C 1
ATOM 837 O O . PHE A 1 102 ? -14.950 -3.493 11.724 1.00 93.50 102 PHE A O 1
ATOM 844 N N . ALA A 1 103 ? -16.603 -2.241 12.587 1.00 92.50 103 ALA A N 1
ATOM 845 C CA . ALA A 1 103 ? -17.560 -2.539 11.529 1.00 92.50 103 ALA A CA 1
ATOM 846 C C . ALA A 1 103 ? -17.103 -1.985 10.170 1.00 92.50 103 ALA A C 1
ATOM 848 O O . ALA A 1 103 ? -17.188 -2.696 9.169 1.00 92.50 103 ALA A O 1
ATOM 849 N N . ILE A 1 104 ? -16.557 -0.764 10.128 1.00 91.69 104 ILE A N 1
ATOM 850 C CA . ILE A 1 104 ? -16.002 -0.175 8.899 1.00 91.69 104 ILE A CA 1
ATOM 851 C C . ILE A 1 104 ? -14.782 -0.974 8.428 1.00 91.69 104 ILE A C 1
ATOM 853 O O . ILE A 1 104 ? -14.693 -1.306 7.251 1.00 91.69 104 ILE A O 1
ATOM 857 N N . ALA A 1 105 ? -13.861 -1.339 9.323 1.00 92.94 105 ALA A N 1
ATOM 858 C CA . ALA A 1 105 ? -12.703 -2.164 8.977 1.00 92.94 105 ALA A CA 1
ATOM 859 C C . ALA A 1 105 ? -13.129 -3.525 8.400 1.00 92.94 105 ALA A C 1
ATOM 861 O O . ALA A 1 105 ? -12.579 -3.980 7.395 1.00 92.94 105 ALA A O 1
ATOM 862 N N . TYR A 1 106 ? -14.145 -4.155 8.991 1.00 92.12 106 TYR A N 1
ATOM 863 C CA . TYR A 1 106 ? -14.727 -5.385 8.461 1.00 92.12 106 TYR A CA 1
ATOM 864 C C . TYR A 1 106 ? -15.343 -5.173 7.067 1.00 92.12 106 TYR A C 1
ATOM 866 O O . TYR A 1 106 ? -15.059 -5.947 6.154 1.00 92.12 106 TYR A O 1
ATOM 874 N N . ALA A 1 107 ? -16.116 -4.100 6.872 1.00 90.62 107 ALA A N 1
ATOM 875 C CA . ALA A 1 107 ? -16.728 -3.759 5.585 1.00 90.62 107 ALA A CA 1
ATOM 876 C C . ALA A 1 107 ? -15.691 -3.434 4.495 1.00 90.62 107 ALA A C 1
ATOM 878 O O . ALA A 1 107 ? -15.870 -3.808 3.340 1.00 90.62 107 ALA A O 1
ATOM 879 N N . LEU A 1 108 ? -14.567 -2.817 4.868 1.00 89.88 108 LEU A N 1
ATOM 880 C CA . LEU A 1 108 ? -13.408 -2.607 3.998 1.00 89.88 108 LEU A CA 1
ATOM 881 C C . LEU A 1 108 ? -12.614 -3.904 3.755 1.00 89.88 108 LEU A C 1
ATOM 883 O O . LEU A 1 108 ? -11.522 -3.861 3.197 1.00 89.88 108 LEU A O 1
ATOM 887 N N . GLY A 1 109 ? -13.072 -5.071 4.208 1.00 90.00 109 GLY A N 1
ATOM 888 C CA . GLY A 1 109 ? -12.428 -6.353 3.921 1.00 90.00 109 GLY A CA 1
ATOM 889 C C . GLY A 1 109 ? -11.056 -6.523 4.577 1.00 90.00 109 GLY A C 1
ATOM 890 O O . GLY A 1 109 ? -10.159 -7.127 3.988 1.00 90.00 109 GLY A O 1
ATOM 891 N N . PHE A 1 110 ? -10.836 -5.966 5.773 1.00 93.00 110 PHE A N 1
ATOM 892 C CA . PHE A 1 110 ? -9.623 -6.275 6.532 1.00 93.00 110 PHE A CA 1
ATOM 893 C C . PHE A 1 110 ? -9.570 -7.768 6.878 1.00 93.00 110 PHE A C 1
ATOM 895 O O . PHE A 1 110 ? -10.341 -8.266 7.690 1.00 93.00 110 PHE A O 1
ATOM 902 N N . GLU A 1 111 ? -8.595 -8.479 6.318 1.00 89.00 111 GLU A N 1
ATOM 903 C CA . GLU A 1 111 ? -8.353 -9.890 6.655 1.00 89.00 111 GLU A CA 1
ATOM 904 C C . GLU A 1 111 ? -7.424 -10.060 7.859 1.00 89.00 111 GLU A C 1
ATOM 906 O O . GLU A 1 111 ? -7.354 -11.121 8.480 1.00 89.00 111 GLU A O 1
ATOM 911 N N . ARG A 1 112 ? -6.654 -9.016 8.177 1.00 92.75 112 ARG A N 1
ATOM 912 C CA . ARG A 1 112 ? -5.633 -9.033 9.223 1.00 92.75 112 ARG A CA 1
ATOM 913 C C . ARG A 1 112 ? -6.074 -8.155 10.388 1.00 92.75 112 ARG A C 1
ATOM 915 O O . ARG A 1 112 ? -5.618 -7.025 10.560 1.00 92.75 112 ARG A O 1
ATOM 922 N N . ILE A 1 113 ? -6.991 -8.709 11.168 1.00 94.38 113 ILE A N 1
ATOM 923 C CA . ILE A 1 113 ? -7.594 -8.077 12.338 1.00 94.38 113 ILE A CA 1
ATOM 924 C C . ILE A 1 113 ? -7.067 -8.777 13.590 1.00 94.38 113 ILE A C 1
ATOM 926 O O . ILE A 1 113 ? -7.099 -10.005 13.683 1.00 94.38 113 ILE A O 1
ATOM 930 N N . LEU A 1 114 ? -6.603 -7.999 14.564 1.00 95.06 114 LEU A N 1
ATOM 931 C CA . LEU A 1 114 ? -6.290 -8.475 15.904 1.00 95.06 114 LEU A CA 1
ATOM 932 C C . LEU A 1 114 ? -7.231 -7.806 16.903 1.00 95.06 114 LEU A C 1
ATOM 934 O O . LEU A 1 114 ? -7.313 -6.583 16.950 1.00 95.06 114 LEU A O 1
ATOM 938 N N . VAL A 1 115 ? -7.915 -8.612 17.712 1.00 95.00 115 VAL A N 1
ATOM 939 C CA . VAL A 1 115 ? -8.847 -8.132 18.734 1.00 95.00 115 VAL A CA 1
ATOM 940 C C . VAL A 1 115 ? -8.370 -8.558 20.116 1.00 95.00 115 VAL A C 1
ATOM 942 O O . VAL A 1 115 ? -8.074 -9.733 20.356 1.00 95.00 115 VAL A O 1
ATOM 945 N N . VAL A 1 116 ? -8.327 -7.592 21.027 1.00 95.56 116 VAL A N 1
ATOM 946 C CA . VAL A 1 116 ? -7.971 -7.768 22.431 1.00 95.56 116 VAL A CA 1
ATOM 947 C C . VAL A 1 116 ? -9.062 -7.118 23.280 1.00 95.56 116 VAL A C 1
ATOM 949 O O . VAL A 1 116 ? -9.315 -5.921 23.163 1.00 95.56 116 VAL A O 1
ATOM 952 N N . ASN A 1 117 ? -9.725 -7.904 24.123 1.00 95.44 117 ASN A N 1
ATOM 953 C CA . ASN A 1 117 ? -10.861 -7.457 24.926 1.00 95.44 117 ASN A CA 1
ATOM 954 C C . ASN A 1 117 ? -10.465 -7.274 26.386 1.00 95.44 117 ASN A C 1
ATOM 956 O O . ASN A 1 117 ? -9.715 -8.068 26.943 1.00 95.44 117 ASN A O 1
ATOM 960 N N . GLN A 1 118 ? -11.031 -6.284 27.059 1.00 96.38 118 GLN A N 1
ATOM 961 C CA . GLN A 1 118 ? -11.051 -6.328 28.508 1.00 96.38 118 GLN A CA 1
ATOM 962 C C . GLN A 1 118 ? -12.049 -7.415 28.933 1.00 96.38 118 GLN A C 1
ATOM 964 O O . GLN A 1 118 ? -13.155 -7.485 28.393 1.00 96.38 118 GLN A O 1
ATOM 969 N N . ARG A 1 119 ? -11.677 -8.276 29.885 1.00 95.75 119 ARG A N 1
ATOM 970 C CA . ARG A 1 119 ? -12.498 -9.409 30.350 1.00 95.75 119 ARG A CA 1
ATOM 971 C C . ARG A 1 119 ? -13.923 -8.956 30.653 1.00 95.75 119 ARG A C 1
ATOM 973 O O . ARG A 1 119 ? -14.093 -7.891 31.224 1.00 95.75 119 ARG A O 1
ATOM 980 N N . GLY A 1 120 ? -14.952 -9.724 30.329 1.00 94.12 120 GLY A N 1
ATOM 981 C CA . GLY A 1 120 ? -16.336 -9.342 30.656 1.00 94.12 120 GLY A CA 1
ATOM 982 C C . GLY A 1 120 ? -16.918 -8.223 29.784 1.00 94.12 120 GLY A C 1
ATOM 983 O O . GLY A 1 120 ? -18.053 -7.811 30.013 1.00 94.12 120 GLY A O 1
ATOM 984 N N . VAL A 1 121 ? -16.201 -7.740 28.762 1.00 94.19 121 VAL A N 1
ATOM 985 C CA . VAL A 1 121 ? -16.861 -7.005 27.677 1.00 94.19 121 VAL A CA 1
ATOM 986 C C . VAL A 1 121 ? -17.735 -7.979 26.889 1.00 94.19 121 VAL A C 1
ATOM 988 O O . VAL A 1 121 ? -17.270 -9.016 26.413 1.00 94.19 121 VAL A O 1
ATOM 991 N N . LYS A 1 122 ? -19.017 -7.646 26.754 1.00 92.50 122 LYS A N 1
ATOM 992 C CA . LYS A 1 122 ? -19.979 -8.424 25.981 1.00 92.50 122 LYS A CA 1
ATOM 993 C C . LYS A 1 122 ? -19.593 -8.393 24.501 1.00 92.50 122 LYS A C 1
ATOM 995 O O . LYS A 1 122 ? -19.315 -7.337 23.936 1.00 92.50 122 LYS A O 1
ATOM 1000 N N . ARG A 1 123 ? -19.604 -9.560 23.852 1.00 89.62 123 ARG A N 1
ATOM 1001 C CA . ARG A 1 123 ? -19.433 -9.662 22.397 1.00 89.62 123 ARG A CA 1
ATOM 1002 C C . ARG A 1 123 ? -20.749 -9.296 21.720 1.00 89.62 123 ARG A C 1
ATOM 1004 O O . ARG A 1 123 ? -21.657 -10.115 21.641 1.00 89.62 123 ARG A O 1
ATOM 1011 N N . GLU A 1 124 ? -20.856 -8.054 21.276 1.00 88.50 124 GLU A N 1
ATOM 1012 C CA . GLU A 1 124 ? -22.039 -7.514 20.603 1.00 88.50 124 GLU A CA 1
ATOM 1013 C C . GLU A 1 124 ? -21.694 -6.936 19.224 1.00 88.50 124 GLU A C 1
ATOM 1015 O O . GLU A 1 124 ? -20.521 -6.779 18.880 1.00 88.50 124 GLU A O 1
ATOM 1020 N N . GLY A 1 125 ? -22.719 -6.678 18.406 1.00 88.94 125 GLY A N 1
ATOM 1021 C CA . GLY A 1 125 ? -22.547 -6.196 17.034 1.00 88.94 125 GLY A CA 1
ATOM 1022 C C . GLY A 1 125 ? -21.712 -7.150 16.175 1.00 88.94 125 GLY A C 1
ATOM 1023 O O . GLY A 1 125 ? -21.816 -8.371 16.302 1.00 88.94 125 GLY A O 1
ATOM 1024 N N . VAL A 1 126 ? -20.847 -6.591 15.323 1.00 91.12 126 VAL A N 1
ATOM 1025 C CA . VAL A 1 126 ? -19.948 -7.366 14.445 1.00 91.12 126 VAL A CA 1
ATOM 1026 C C . VAL A 1 126 ? -19.050 -8.310 15.255 1.00 91.12 126 VAL A C 1
ATOM 1028 O O . VAL A 1 126 ? -18.819 -9.441 14.839 1.00 91.12 126 VAL A O 1
ATOM 1031 N N . LEU A 1 127 ? -18.607 -7.911 16.456 1.00 90.12 127 LEU A N 1
ATOM 1032 C CA . LEU A 1 127 ? -17.733 -8.728 17.310 1.00 90.12 127 LEU A CA 1
ATOM 1033 C C . LEU A 1 127 ? -18.396 -10.026 17.807 1.00 90.12 127 LEU A C 1
ATOM 1035 O O . LEU A 1 127 ? -17.698 -11.010 18.078 1.00 90.12 127 LEU A O 1
ATOM 1039 N N . GLY A 1 128 ? -19.727 -10.036 17.921 1.00 89.19 128 GLY A N 1
ATOM 1040 C CA . GLY A 1 128 ? -20.509 -11.226 18.271 1.00 89.19 128 GLY A CA 1
ATOM 1041 C C . GLY A 1 128 ? -20.439 -12.325 17.210 1.00 89.19 128 GLY A C 1
ATOM 1042 O O . GLY A 1 128 ? -20.410 -13.502 17.551 1.00 89.19 128 GLY A O 1
ATOM 1043 N N . TYR A 1 129 ? -20.329 -11.935 15.939 1.00 87.94 129 TYR A N 1
ATOM 1044 C CA . TYR A 1 129 ? -20.275 -12.851 14.795 1.00 87.94 129 TYR A CA 1
ATOM 1045 C C . TYR A 1 129 ? -18.857 -13.041 14.246 1.00 87.94 129 TYR A C 1
ATOM 1047 O O . TYR A 1 129 ? -18.606 -13.940 13.445 1.00 87.94 129 TYR A O 1
ATOM 1055 N N . PHE A 1 130 ? -17.907 -12.213 14.681 1.00 85.88 130 PHE A N 1
ATOM 1056 C CA . PHE A 1 130 ? -16.526 -12.286 14.234 1.00 85.88 130 PHE A CA 1
ATOM 1057 C C . PHE A 1 130 ? -15.806 -13.488 14.865 1.00 85.88 130 PHE A C 1
ATOM 1059 O O . PHE A 1 130 ? -15.478 -13.491 16.055 1.00 85.88 130 PHE A O 1
ATOM 1066 N N . GLY A 1 131 ? -15.555 -14.522 14.059 1.00 78.25 131 GLY A N 1
ATOM 1067 C CA . GLY A 1 131 ? -14.964 -15.800 14.468 1.00 78.25 131 GLY A CA 1
ATOM 1068 C C . GLY A 1 131 ? -13.463 -15.750 14.775 1.00 78.25 131 GLY A C 1
ATOM 1069 O O . GLY A 1 131 ? -12.692 -16.486 14.168 1.00 78.25 131 GLY A O 1
ATOM 1070 N N . CYS A 1 132 ? -13.024 -14.898 15.708 1.00 76.62 132 CYS A N 1
ATOM 1071 C CA . CYS A 1 132 ? -11.637 -14.872 16.180 1.00 76.62 132 CYS A CA 1
ATOM 1072 C C . CYS A 1 132 ? -11.500 -15.244 17.664 1.00 76.62 132 CYS A C 1
ATOM 1074 O O . CYS A 1 132 ? -12.329 -14.872 18.502 1.00 76.62 132 CYS A O 1
ATOM 1076 N N . ASN A 1 133 ? -10.387 -15.904 17.996 1.00 72.62 133 ASN A N 1
ATOM 1077 C CA . ASN A 1 133 ? -9.946 -16.102 19.376 1.00 72.62 133 ASN A CA 1
ATOM 1078 C C . ASN A 1 133 ? -9.363 -14.790 19.916 1.00 72.62 133 ASN A C 1
ATOM 1080 O O . ASN A 1 133 ? -8.205 -14.457 19.646 1.00 72.62 133 ASN A O 1
ATOM 1084 N N . THR A 1 134 ? -10.174 -14.049 20.668 1.00 82.88 134 THR A N 1
ATOM 1085 C CA . THR A 1 134 ? -9.772 -12.787 21.297 1.00 82.88 134 THR A CA 1
ATOM 1086 C C . THR A 1 134 ? -8.962 -13.058 22.553 1.00 82.88 134 THR A C 1
ATOM 1088 O O . THR A 1 134 ? -9.372 -13.866 23.383 1.00 82.88 134 THR A O 1
ATOM 1091 N N . GLU A 1 135 ? -7.835 -12.373 22.717 1.00 91.25 135 GLU A N 1
ATOM 1092 C CA . GLU A 1 135 ? -7.152 -12.378 24.011 1.00 91.25 135 GLU A CA 1
ATOM 1093 C C . GLU A 1 135 ? -7.826 -11.403 24.969 1.00 91.25 135 GLU A C 1
ATOM 1095 O O . GLU A 1 135 ? -8.392 -10.397 24.536 1.00 91.25 135 GLU A O 1
ATOM 1100 N N . GLU A 1 136 ? -7.751 -11.701 26.265 1.00 95.12 136 GLU A N 1
ATOM 1101 C CA . GLU A 1 136 ? -8.353 -10.874 27.302 1.00 95.12 136 GLU A CA 1
ATOM 1102 C C . GLU A 1 136 ? -7.314 -10.252 28.235 1.00 95.12 136 GLU A C 1
ATOM 1104 O O . GLU A 1 136 ? -6.278 -10.859 28.516 1.00 95.12 136 GLU A O 1
ATOM 1109 N N . PHE A 1 137 ? -7.618 -9.053 28.728 1.00 96.75 137 PHE A N 1
ATOM 1110 C CA . PHE A 1 137 ? -6.901 -8.366 29.805 1.00 96.75 137 PHE A CA 1
ATOM 1111 C C . PHE A 1 137 ? -7.877 -7.915 30.896 1.00 96.75 137 PHE A C 1
ATOM 1113 O O . PHE A 1 137 ? -9.066 -7.722 30.644 1.00 96.75 137 PHE A O 1
ATOM 1120 N N . ASP A 1 138 ? -7.397 -7.712 32.113 1.00 95.38 138 ASP A N 1
ATOM 1121 C CA . ASP A 1 138 ? -8.228 -7.340 33.258 1.00 95.38 138 ASP A CA 1
ATOM 1122 C C . ASP A 1 138 ? -8.208 -5.827 33.523 1.00 95.38 138 ASP A C 1
ATOM 1124 O O . ASP A 1 138 ? -9.221 -5.241 33.924 1.00 95.38 138 ASP A O 1
ATOM 1128 N N . SER A 1 139 ? -7.092 -5.156 33.231 1.00 93.69 139 SER A N 1
ATOM 1129 C CA . SER A 1 139 ? -6.866 -3.738 33.517 1.00 93.69 139 SER A CA 1
ATOM 1130 C C . SER A 1 139 ? -6.005 -3.021 32.462 1.00 93.69 139 SER A C 1
ATOM 1132 O O . SER A 1 139 ? -5.346 -3.606 31.604 1.00 93.69 139 SER A O 1
ATOM 1134 N N . TYR A 1 140 ? -5.936 -1.693 32.565 1.00 91.88 140 TYR A N 1
ATOM 1135 C CA . TYR A 1 140 ? -5.041 -0.880 31.734 1.00 91.88 140 TYR A CA 1
ATOM 1136 C C . TYR A 1 140 ? -3.555 -1.257 31.890 1.00 91.88 140 TYR A C 1
ATOM 1138 O O . TYR A 1 140 ? -2.765 -1.037 30.972 1.00 91.88 140 TYR A O 1
ATOM 1146 N N . LYS A 1 141 ? -3.150 -1.807 33.047 1.00 90.44 141 LYS A N 1
ATOM 1147 C CA . LYS A 1 141 ? -1.743 -2.135 33.332 1.00 90.44 141 LYS A CA 1
ATOM 1148 C C . LYS A 1 141 ? -1.279 -3.375 32.564 1.00 90.44 141 LYS A C 1
ATOM 1150 O O . LYS A 1 141 ? -0.178 -3.364 32.018 1.00 90.44 141 LYS A O 1
ATOM 1155 N N . ASP A 1 142 ? -2.107 -4.411 32.498 1.00 94.50 142 ASP A N 1
ATOM 1156 C CA . ASP A 1 142 ? -1.802 -5.687 31.840 1.00 94.50 142 ASP A CA 1
ATOM 1157 C C . ASP A 1 142 ? -2.172 -5.707 30.350 1.00 94.50 142 ASP A C 1
ATOM 1159 O O . ASP A 1 142 ? -1.594 -6.495 29.600 1.00 94.50 142 ASP A O 1
ATOM 1163 N N . CYS A 1 143 ? -3.017 -4.778 29.881 1.00 95.56 143 CYS A N 1
ATOM 1164 C CA . CYS A 1 143 ? -3.358 -4.609 28.462 1.00 95.56 143 CYS A CA 1
ATOM 1165 C C . CYS A 1 143 ? -2.129 -4.644 27.534 1.00 95.56 143 CYS A C 1
ATOM 1167 O O . CYS A 1 143 ? -2.154 -5.303 26.496 1.00 95.56 143 CYS A O 1
ATOM 1169 N N . LEU A 1 144 ? -1.033 -3.970 27.898 1.00 95.44 144 LEU A N 1
ATOM 1170 C CA . LEU A 1 144 ? 0.178 -3.925 27.068 1.00 95.44 144 LEU A CA 1
ATOM 1171 C C . LEU A 1 144 ? 0.852 -5.291 26.928 1.00 95.44 144 LEU A C 1
ATOM 1173 O O . LEU A 1 144 ? 1.334 -5.629 25.846 1.00 95.44 144 LEU A O 1
ATOM 1177 N N . ALA A 1 145 ? 0.888 -6.072 28.008 1.00 95.38 145 ALA A N 1
ATOM 1178 C CA . ALA A 1 145 ? 1.465 -7.410 27.992 1.00 95.38 145 ALA A CA 1
ATOM 1179 C C . ALA A 1 145 ? 0.636 -8.344 27.102 1.00 95.38 145 ALA A C 1
ATOM 1181 O O . ALA A 1 145 ? 1.197 -9.098 26.305 1.00 95.38 145 ALA A O 1
ATOM 1182 N N . VAL A 1 146 ? -0.692 -8.231 27.182 1.00 96.19 146 VAL A N 1
ATOM 1183 C CA . VAL A 1 146 ? -1.625 -8.993 26.346 1.00 96.19 146 VAL A CA 1
ATOM 1184 C C . VAL A 1 146 ? -1.487 -8.613 24.874 1.00 96.19 146 VAL A C 1
ATOM 1186 O O . VAL A 1 146 ? -1.308 -9.496 24.041 1.00 96.19 146 VAL A O 1
ATOM 1189 N N . VAL A 1 147 ? -1.465 -7.319 24.539 1.00 94.88 147 VAL A N 1
ATOM 1190 C CA . VAL A 1 147 ? -1.270 -6.862 23.151 1.00 94.88 147 VAL A CA 1
ATOM 1191 C C . VAL A 1 147 ? 0.072 -7.339 22.596 1.00 94.88 147 VAL A C 1
ATOM 1193 O O . VAL A 1 147 ? 0.121 -7.849 21.479 1.00 94.88 147 VAL A O 1
ATOM 1196 N N . LYS A 1 148 ? 1.159 -7.240 23.372 1.00 93.69 148 LYS A N 1
ATOM 1197 C CA . LYS A 1 148 ? 2.483 -7.720 22.946 1.00 93.69 148 LYS A CA 1
ATOM 1198 C C . LYS A 1 148 ? 2.471 -9.222 22.653 1.00 93.69 148 LYS A C 1
ATOM 1200 O O . LYS A 1 148 ? 2.983 -9.645 21.622 1.00 93.69 148 LYS A O 1
ATOM 1205 N N . ARG A 1 149 ? 1.867 -10.025 23.532 1.00 93.25 149 ARG A N 1
ATOM 1206 C CA . ARG A 1 149 ? 1.728 -11.475 23.337 1.00 93.25 149 ARG A CA 1
ATOM 1207 C C . ARG A 1 149 ? 0.890 -11.799 22.098 1.00 93.25 149 ARG A C 1
ATOM 1209 O O . ARG A 1 149 ? 1.299 -12.632 21.289 1.00 93.25 149 ARG A O 1
ATOM 1216 N N . ALA A 1 150 ? -0.224 -11.096 21.918 1.00 92.81 150 ALA A N 1
ATOM 1217 C CA . ALA A 1 150 ? -1.115 -11.280 20.784 1.00 92.81 150 ALA A CA 1
ATOM 1218 C C . ALA A 1 150 ? -0.439 -10.937 19.448 1.00 92.81 150 ALA A C 1
ATOM 1220 O O . ALA A 1 150 ? -0.544 -11.712 18.495 1.00 92.81 150 ALA A O 1
ATOM 1221 N N . LEU A 1 151 ? 0.323 -9.838 19.393 1.00 91.06 151 LEU A N 1
ATOM 1222 C CA . LEU A 1 151 ? 1.120 -9.442 18.225 1.00 91.06 151 LEU A CA 1
ATOM 1223 C C . LEU A 1 151 ? 2.147 -10.513 17.836 1.00 91.06 151 LEU A C 1
ATOM 1225 O O . LEU A 1 151 ? 2.249 -10.869 16.661 1.00 91.06 151 LEU A O 1
ATOM 1229 N N . SER A 1 152 ? 2.854 -11.087 18.813 1.00 89.12 152 SER A N 1
ATOM 1230 C CA . SER A 1 152 ? 3.814 -12.171 18.564 1.00 89.12 152 SER A CA 1
ATOM 1231 C C . SER A 1 152 ? 3.159 -13.427 17.975 1.00 89.12 152 SER A C 1
ATOM 1233 O O . SER A 1 152 ? 3.792 -14.161 17.216 1.00 89.12 152 SER A O 1
ATOM 1235 N N . ARG A 1 153 ? 1.883 -13.683 18.293 1.00 89.06 153 ARG A N 1
ATOM 1236 C CA . ARG A 1 153 ? 1.140 -14.858 17.816 1.00 89.06 153 ARG A 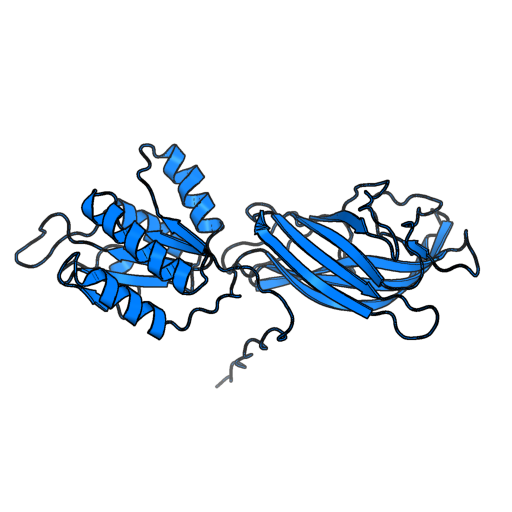CA 1
ATOM 1237 C C . ARG A 1 153 ? 0.607 -14.694 16.392 1.00 89.06 153 ARG A C 1
ATOM 1239 O O . ARG A 1 153 ? 0.630 -15.660 15.633 1.00 89.06 153 ARG A O 1
ATOM 1246 N N . VAL A 1 154 ? 0.140 -13.501 16.014 1.00 87.25 154 VAL A N 1
ATOM 1247 C CA . VAL A 1 154 ? -0.520 -13.268 14.709 1.00 87.25 154 VAL A CA 1
ATOM 1248 C C . VAL A 1 154 ? 0.435 -13.236 13.508 1.00 87.25 154 VAL A C 1
ATOM 1250 O O . VAL A 1 154 ? -0.036 -13.214 12.372 1.00 87.25 154 VAL A O 1
ATOM 1253 N N . ARG A 1 155 ? 1.760 -13.277 13.737 1.00 85.69 155 ARG A N 1
ATOM 1254 C CA . ARG A 1 155 ? 2.818 -13.355 12.702 1.00 85.69 155 ARG A CA 1
ATOM 1255 C C . ARG A 1 155 ? 2.595 -12.384 11.531 1.00 85.69 155 ARG A C 1
ATOM 1257 O O . ARG A 1 155 ? 2.777 -12.742 10.366 1.00 85.69 155 ARG A O 1
ATOM 1264 N N . TRP A 1 156 ? 2.172 -11.159 11.836 1.00 91.69 156 TRP A N 1
ATOM 1265 C CA . TRP A 1 156 ? 1.996 -10.113 10.833 1.00 91.69 156 TRP A CA 1
ATOM 1266 C C . TRP A 1 156 ? 3.326 -9.796 10.148 1.00 91.69 156 TRP A C 1
ATOM 1268 O O . TRP A 1 156 ? 4.349 -9.604 10.802 1.00 91.69 156 TRP A O 1
ATOM 1278 N N . GLN A 1 157 ? 3.309 -9.768 8.817 1.00 88.94 157 GLN A N 1
ATOM 1279 C CA . GLN A 1 157 ? 4.494 -9.504 8.011 1.00 88.94 157 GLN A CA 1
ATOM 1280 C C . GLN A 1 157 ? 4.655 -8.000 7.798 1.00 88.94 157 GLN A C 1
ATOM 1282 O O . GLN A 1 157 ? 3.729 -7.351 7.324 1.00 88.94 157 GLN A O 1
ATOM 1287 N N . LEU A 1 158 ? 5.848 -7.467 8.072 1.00 87.88 158 LEU A N 1
ATOM 1288 C CA . LEU A 1 158 ? 6.164 -6.035 7.930 1.00 87.88 158 LEU A CA 1
ATOM 1289 C C . LEU A 1 158 ? 6.109 -5.497 6.498 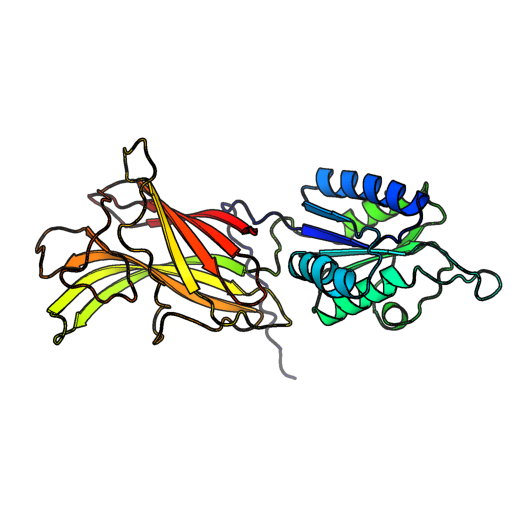1.00 87.88 158 LEU A C 1
ATOM 1291 O O . LEU A 1 158 ? 6.122 -4.286 6.306 1.00 87.88 158 LEU A O 1
ATOM 1295 N N . GLY A 1 159 ? 6.120 -6.396 5.512 1.00 84.31 159 GLY A N 1
ATOM 1296 C CA . GLY A 1 159 ? 6.000 -6.059 4.098 1.00 84.31 159 GLY A CA 1
ATOM 1297 C C . GLY A 1 159 ? 4.624 -6.308 3.506 1.00 84.31 159 GLY A C 1
ATOM 1298 O O . GLY A 1 159 ? 4.446 -6.136 2.302 1.00 84.31 159 GLY A O 1
ATOM 1299 N N . TYR A 1 160 ? 3.662 -6.753 4.315 1.00 89.06 160 TYR A N 1
ATOM 1300 C CA . TYR A 1 160 ? 2.297 -6.899 3.845 1.00 89.06 160 TYR A CA 1
ATOM 1301 C C . TYR A 1 160 ? 1.682 -5.514 3.670 1.00 89.06 160 TYR A C 1
ATOM 1303 O O . TYR A 1 160 ? 1.689 -4.693 4.585 1.00 89.06 160 TYR A O 1
ATOM 1311 N N . SER A 1 161 ? 1.093 -5.268 2.511 1.00 89.50 161 SER A N 1
ATOM 1312 C CA . SER A 1 161 ? 0.221 -4.123 2.342 1.00 89.50 161 SER A CA 1
ATOM 1313 C C . SER A 1 161 ? -0.954 -4.492 1.461 1.00 89.50 161 SER A C 1
ATOM 1315 O O . SER A 1 161 ? -0.795 -5.213 0.479 1.00 89.50 161 SER A O 1
ATOM 1317 N N . ARG A 1 162 ? -2.136 -3.997 1.809 1.00 90.31 162 ARG A N 1
ATOM 1318 C CA . ARG A 1 162 ? -3.323 -4.121 0.956 1.00 90.31 162 ARG A CA 1
ATOM 1319 C C . ARG A 1 162 ? -3.385 -3.031 -0.114 1.00 90.31 162 ARG A C 1
ATOM 1321 O O . ARG A 1 162 ? -4.231 -3.102 -0.988 1.00 90.31 162 ARG A O 1
ATOM 1328 N N . ARG A 1 163 ? -2.518 -2.020 -0.048 1.00 90.56 163 ARG A N 1
ATOM 1329 C CA . ARG A 1 163 ? -2.471 -0.890 -0.988 1.00 90.56 163 ARG A CA 1
ATOM 1330 C C . ARG A 1 163 ? -1.841 -1.321 -2.325 1.00 90.56 163 ARG A C 1
ATOM 1332 O O . ARG A 1 163 ? -1.472 -2.486 -2.484 1.00 90.56 163 ARG A O 1
ATOM 1339 N N . LEU A 1 164 ? -1.738 -0.400 -3.289 1.00 93.88 164 LEU A N 1
ATOM 1340 C CA . LEU A 1 164 ? -1.026 -0.681 -4.539 1.00 93.88 164 LEU A CA 1
ATOM 1341 C C . LEU A 1 164 ? 0.441 -1.023 -4.250 1.00 93.88 164 LEU A C 1
ATOM 1343 O O . LEU A 1 164 ? 1.072 -0.379 -3.412 1.00 93.88 164 LEU A O 1
ATOM 1347 N N . GLN A 1 165 ? 0.987 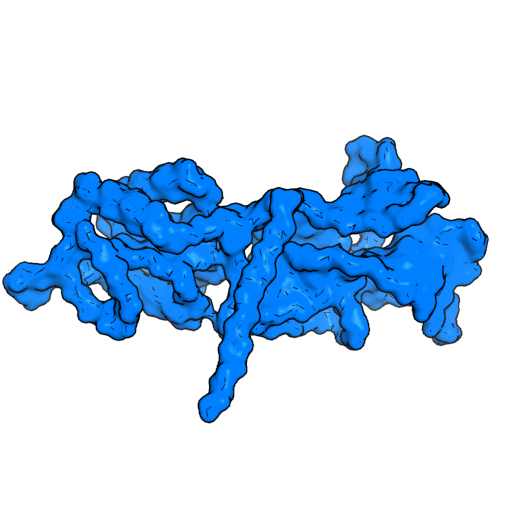-2.018 -4.952 1.00 94.38 165 GLN A N 1
ATOM 1348 C CA . GLN A 1 165 ? 2.381 -2.434 -4.784 1.00 94.38 165 GLN A CA 1
ATOM 1349 C C . GLN A 1 165 ? 3.097 -2.680 -6.107 1.00 94.38 165 GLN A C 1
ATOM 1351 O O . GLN A 1 165 ? 2.530 -3.242 -7.042 1.00 94.38 165 GLN A O 1
ATOM 1356 N N . ALA A 1 166 ? 4.390 -2.361 -6.135 1.00 94.88 166 ALA A N 1
ATOM 1357 C CA . ALA A 1 166 ? 5.278 -2.719 -7.232 1.00 94.88 166 ALA A CA 1
ATOM 1358 C C . ALA A 1 166 ? 5.664 -4.209 -7.176 1.00 94.88 166 ALA A C 1
ATOM 1360 O O . ALA A 1 166 ? 6.260 -4.703 -6.207 1.00 94.88 166 ALA A O 1
ATOM 1361 N N . GLY A 1 167 ? 5.338 -4.913 -8.253 1.00 93.12 167 GLY A N 1
ATOM 1362 C CA . GLY A 1 167 ? 5.512 -6.339 -8.476 1.00 93.12 167 GLY A CA 1
ATOM 1363 C C . GLY A 1 167 ? 6.792 -6.686 -9.225 1.00 93.12 167 GLY A C 1
ATOM 1364 O O . GLY A 1 167 ? 7.872 -6.167 -8.930 1.00 93.12 167 GLY A O 1
ATOM 1365 N N . ARG A 1 168 ? 6.722 -7.681 -10.109 1.00 92.62 168 ARG A N 1
ATOM 1366 C CA . ARG A 1 168 ? 7.870 -8.133 -10.909 1.00 92.62 168 ARG A CA 1
ATOM 1367 C C . ARG A 1 168 ? 8.129 -7.155 -12.054 1.00 92.62 168 ARG A C 1
ATOM 1369 O O . ARG A 1 168 ? 7.226 -6.475 -12.527 1.00 92.62 168 ARG A O 1
ATOM 1376 N N . THR A 1 169 ? 9.392 -7.074 -12.460 1.00 94.56 169 THR A N 1
ATOM 1377 C CA . THR A 1 169 ? 9.791 -6.379 -13.681 1.00 94.56 169 THR A CA 1
ATOM 1378 C C . THR A 1 169 ? 10.006 -7.404 -14.778 1.00 94.56 169 THR A C 1
ATOM 1380 O O . THR A 1 169 ? 10.602 -8.458 -14.540 1.00 94.56 169 THR A O 1
ATOM 1383 N N . HIS A 1 170 ? 9.555 -7.084 -15.986 1.00 92.50 170 HIS A N 1
ATOM 1384 C CA . HIS A 1 170 ? 9.710 -7.949 -17.153 1.00 92.50 170 HIS A CA 1
ATOM 1385 C C . HIS A 1 170 ? 10.407 -7.188 -18.268 1.00 92.50 170 HIS A C 1
ATOM 1387 O O . HIS A 1 170 ? 10.323 -5.965 -18.348 1.00 92.50 170 HIS A O 1
ATOM 1393 N N . ILE A 1 171 ? 11.128 -7.916 -19.117 1.00 94.06 171 ILE A N 1
ATOM 1394 C CA . ILE A 1 171 ? 11.763 -7.344 -20.302 1.00 94.06 171 ILE A CA 1
ATOM 1395 C C . ILE A 1 171 ? 11.333 -8.170 -21.503 1.00 94.06 171 ILE A C 1
ATOM 1397 O O . ILE A 1 171 ? 11.690 -9.345 -21.606 1.00 94.06 171 ILE A O 1
ATOM 1401 N N . SER A 1 172 ? 10.602 -7.544 -22.415 1.00 91.38 172 SER A N 1
ATOM 1402 C CA . SER A 1 172 ? 10.126 -8.156 -23.652 1.00 91.38 172 SER A CA 1
ATOM 1403 C C . SER A 1 172 ? 10.826 -7.527 -24.856 1.00 91.38 172 SER A C 1
ATOM 1405 O O . SER A 1 172 ? 11.249 -6.371 -24.829 1.00 91.38 172 SER A O 1
ATOM 1407 N N . LYS A 1 173 ? 11.020 -8.306 -25.923 1.00 91.88 173 LYS A N 1
ATOM 1408 C CA . LYS A 1 173 ? 11.479 -7.756 -27.205 1.00 91.88 173 LYS A CA 1
ATOM 1409 C C . LYS A 1 173 ? 10.273 -7.171 -27.919 1.00 91.88 173 LYS A C 1
ATOM 1411 O O . LYS A 1 173 ? 9.249 -7.840 -28.004 1.00 91.88 173 LYS A O 1
ATOM 1416 N N . ILE A 1 174 ? 10.424 -5.972 -28.464 1.00 87.88 174 ILE A N 1
ATOM 1417 C CA . ILE A 1 174 ? 9.352 -5.303 -29.191 1.00 87.88 174 ILE A CA 1
ATOM 1418 C C . ILE A 1 174 ? 9.820 -4.795 -30.548 1.00 87.88 174 ILE A C 1
ATOM 1420 O O . ILE A 1 174 ? 10.994 -4.461 -30.750 1.00 87.88 174 ILE A O 1
ATOM 1424 N N . ARG A 1 175 ? 8.855 -4.717 -31.459 1.00 85.94 175 ARG A N 1
ATOM 1425 C CA . ARG A 1 175 ? 8.905 -3.922 -32.676 1.00 85.94 175 ARG A CA 1
ATOM 1426 C C . ARG A 1 175 ? 7.563 -3.213 -32.780 1.00 85.94 175 ARG A C 1
ATOM 1428 O O . ARG A 1 175 ? 6.538 -3.878 -32.883 1.00 85.94 175 ARG A O 1
ATOM 1435 N N . TYR A 1 176 ? 7.582 -1.896 -32.668 1.00 78.81 176 TYR A N 1
ATOM 1436 C CA . TYR A 1 176 ? 6.411 -1.052 -32.823 1.00 78.81 176 TYR A CA 1
ATOM 1437 C C . TYR A 1 176 ? 6.583 -0.249 -34.099 1.00 78.81 176 TYR A C 1
ATOM 1439 O O . TYR A 1 176 ? 7.576 0.458 -34.238 1.00 78.81 176 TYR A O 1
ATOM 1447 N N . THR A 1 177 ? 5.630 -0.377 -35.010 1.00 76.62 177 THR A N 1
ATOM 1448 C CA . THR A 1 177 ? 5.633 0.350 -36.273 1.00 76.62 177 THR A CA 1
ATOM 1449 C C . THR A 1 177 ? 4.249 0.960 -36.456 1.00 76.62 177 THR A C 1
ATOM 1451 O O . THR A 1 177 ? 3.253 0.240 -36.430 1.00 76.62 177 THR A O 1
ATOM 1454 N N . ASN A 1 178 ? 4.187 2.276 -36.619 1.00 73.00 178 ASN A N 1
ATOM 1455 C CA . ASN A 1 178 ? 2.988 3.025 -36.958 1.00 73.00 178 ASN A CA 1
ATOM 1456 C C . ASN A 1 178 ? 3.274 3.796 -38.251 1.00 73.00 178 ASN A C 1
ATOM 1458 O O . ASN A 1 178 ? 4.103 4.703 -38.281 1.00 73.00 178 ASN A O 1
ATOM 1462 N N . THR A 1 179 ? 2.608 3.393 -39.330 1.00 74.31 179 THR A N 1
ATOM 1463 C CA . THR A 1 179 ? 2.792 3.970 -40.667 1.00 74.31 179 THR A CA 1
ATOM 1464 C C . THR A 1 179 ? 2.192 5.365 -40.803 1.00 74.31 179 THR A C 1
ATOM 1466 O O . THR A 1 179 ? 2.659 6.128 -41.639 1.00 74.31 179 THR A O 1
ATOM 1469 N N . GLU A 1 180 ? 1.186 5.707 -39.994 1.00 72.19 180 GLU A N 1
ATOM 1470 C CA . GLU A 1 180 ? 0.526 7.019 -40.019 1.00 72.19 180 GLU A CA 1
ATOM 1471 C C . GLU A 1 180 ? 1.364 8.079 -39.302 1.00 72.19 180 GLU A C 1
ATOM 1473 O O . GLU A 1 180 ? 1.511 9.194 -39.796 1.00 72.19 180 GLU A O 1
ATOM 1478 N N . THR A 1 181 ? 1.959 7.728 -38.158 1.00 68.69 181 THR A N 1
ATOM 1479 C CA . THR A 1 181 ? 2.831 8.639 -37.397 1.00 68.69 181 THR A CA 1
ATOM 1480 C C . THR A 1 181 ? 4.302 8.534 -37.796 1.00 68.69 181 THR A C 1
ATOM 1482 O O . THR A 1 181 ? 5.108 9.363 -37.391 1.00 68.69 181 THR A O 1
ATOM 1485 N N . GLY A 1 182 ? 4.683 7.526 -38.586 1.00 70.38 182 GLY A N 1
ATOM 1486 C CA . GLY A 1 182 ? 6.072 7.277 -38.984 1.00 70.38 182 GLY A CA 1
ATOM 1487 C C . GLY A 1 182 ? 6.957 6.716 -37.864 1.00 70.38 182 GLY A C 1
ATOM 1488 O O . GLY A 1 182 ? 8.174 6.622 -38.028 1.00 70.38 182 GLY A O 1
ATOM 1489 N N . ILE A 1 183 ? 6.374 6.327 -36.725 1.00 74.75 183 ILE A N 1
ATOM 1490 C CA . ILE A 1 183 ? 7.117 5.744 -35.607 1.00 74.75 183 ILE A CA 1
ATOM 1491 C C . ILE A 1 183 ? 7.503 4.305 -35.966 1.00 74.75 183 ILE A C 1
ATOM 1493 O O . ILE A 1 183 ? 6.639 3.446 -36.084 1.00 74.75 183 ILE A O 1
ATOM 1497 N N . ASP A 1 184 ? 8.799 4.011 -36.059 1.00 82.31 184 ASP A N 1
ATOM 1498 C CA . ASP A 1 184 ? 9.328 2.640 -36.081 1.00 82.31 184 ASP A CA 1
ATOM 1499 C C . ASP A 1 184 ? 10.385 2.503 -34.987 1.00 82.31 184 ASP A C 1
ATOM 1501 O O . ASP A 1 184 ? 11.430 3.155 -35.038 1.00 82.31 184 ASP A O 1
ATOM 1505 N N . VAL A 1 185 ? 10.084 1.705 -33.963 1.00 83.56 185 VAL A N 1
ATOM 1506 C CA . VAL A 1 185 ? 10.944 1.466 -32.803 1.00 83.56 185 VAL A CA 1
ATOM 1507 C C . VAL A 1 185 ? 11.129 -0.030 -32.609 1.00 83.56 185 VAL A C 1
ATOM 1509 O O . VAL A 1 185 ? 10.176 -0.780 -32.386 1.00 83.56 185 VAL A O 1
ATOM 1512 N N . LYS A 1 186 ? 12.386 -0.470 -32.611 1.00 88.50 186 LYS A N 1
ATOM 1513 C CA . LYS A 1 186 ? 12.772 -1.853 -32.311 1.00 88.50 186 LYS A CA 1
ATOM 1514 C C . LYS A 1 186 ? 13.652 -1.873 -31.074 1.00 88.50 186 LYS A C 1
ATOM 1516 O O . LYS A 1 186 ? 14.670 -1.187 -31.013 1.00 88.50 186 LYS A O 1
ATOM 1521 N N . GLY A 1 187 ? 13.303 -2.692 -30.088 1.00 91.06 187 GLY A N 1
ATOM 1522 C CA . GLY A 1 187 ? 14.038 -2.671 -28.830 1.00 91.06 187 GLY A CA 1
ATOM 1523 C C . GLY A 1 187 ? 13.574 -3.665 -27.783 1.00 91.06 187 GLY A C 1
ATOM 1524 O O . GLY A 1 187 ? 13.026 -4.731 -28.075 1.00 91.06 187 GLY A O 1
ATOM 1525 N N . ARG A 1 188 ? 13.865 -3.311 -26.535 1.00 92.69 188 ARG A N 1
ATOM 1526 C CA . ARG A 1 188 ? 13.492 -4.051 -25.334 1.00 92.69 188 ARG A CA 1
ATOM 1527 C C . ARG A 1 188 ? 12.585 -3.172 -24.484 1.00 92.69 188 ARG A C 1
ATOM 1529 O O . ARG A 1 188 ? 13.054 -2.162 -23.960 1.00 92.69 188 ARG A O 1
ATOM 1536 N N . MET A 1 189 ? 11.323 -3.565 -24.360 1.00 92.75 189 MET A N 1
ATOM 1537 C CA . MET A 1 189 ? 10.359 -2.919 -23.477 1.00 92.75 189 MET A CA 1
ATOM 1538 C C . MET A 1 189 ? 10.559 -3.434 -22.057 1.00 92.75 189 MET A C 1
ATOM 1540 O O . MET A 1 189 ? 10.757 -4.631 -21.842 1.00 92.75 189 MET A O 1
ATOM 1544 N N . VAL A 1 190 ? 10.536 -2.516 -21.103 1.00 94.44 190 VAL A N 1
ATOM 1545 C CA . VAL A 1 190 ? 10.582 -2.793 -19.674 1.00 94.44 190 VAL A CA 1
ATOM 1546 C C . VAL A 1 190 ? 9.183 -2.612 -19.119 1.00 94.44 190 VAL A C 1
ATOM 1548 O O . VAL A 1 190 ? 8.610 -1.529 -19.218 1.00 94.44 190 VAL A O 1
ATOM 1551 N N . ASN A 1 191 ? 8.681 -3.653 -18.472 1.00 94.62 191 ASN A N 1
ATOM 1552 C CA . ASN A 1 191 ? 7.390 -3.656 -17.811 1.00 94.62 191 ASN A CA 1
ATOM 1553 C C . ASN A 1 191 ? 7.544 -3.738 -16.295 1.00 94.62 191 ASN A C 1
ATOM 1555 O O . ASN A 1 191 ? 8.502 -4.337 -15.797 1.00 94.62 191 ASN A O 1
ATOM 1559 N N . LEU A 1 192 ? 6.581 -3.177 -15.571 1.00 95.69 192 LEU A N 1
ATOM 1560 C CA . LEU A 1 192 ? 6.430 -3.353 -14.130 1.00 95.69 192 LEU A CA 1
ATOM 1561 C C . LEU A 1 192 ? 4.988 -3.718 -13.803 1.00 95.69 192 LEU A C 1
ATOM 1563 O O . LEU A 1 192 ? 4.070 -2.978 -14.152 1.00 95.69 192 LEU A O 1
ATOM 1567 N N . ASP A 1 193 ? 4.815 -4.824 -13.089 1.00 95.94 193 ASP A N 1
ATOM 1568 C CA . ASP A 1 193 ? 3.512 -5.208 -12.560 1.00 95.94 193 ASP A CA 1
ATOM 1569 C C . ASP A 1 193 ? 3.151 -4.300 -11.386 1.00 95.94 193 ASP A C 1
ATOM 1571 O O . ASP A 1 193 ? 3.948 -4.125 -10.460 1.00 95.94 193 ASP A O 1
ATOM 1575 N N . ILE A 1 194 ? 1.941 -3.757 -11.391 1.00 96.38 194 ILE A N 1
ATOM 1576 C CA . ILE A 1 194 ? 1.352 -3.048 -10.259 1.00 96.38 194 ILE A CA 1
ATOM 1577 C C . ILE A 1 194 ? 0.206 -3.897 -9.735 1.00 96.38 194 ILE A C 1
ATOM 1579 O O . ILE A 1 194 ? -0.720 -4.227 -10.470 1.00 96.38 194 ILE A O 1
ATOM 1583 N N . HIS A 1 195 ? 0.292 -4.283 -8.468 1.00 95.69 195 HIS A N 1
ATOM 1584 C CA . HIS A 1 195 ? -0.680 -5.151 -7.818 1.00 95.69 195 HIS A CA 1
ATOM 1585 C C . HIS A 1 195 ? -1.667 -4.335 -6.999 1.00 95.69 195 HIS A C 1
ATOM 1587 O O . HIS A 1 195 ? -1.256 -3.488 -6.206 1.00 95.69 195 HIS A O 1
ATOM 1593 N N . ASN A 1 196 ? -2.950 -4.659 -7.122 1.00 94.62 196 ASN A N 1
ATOM 1594 C CA . ASN A 1 196 ? -3.971 -4.257 -6.169 1.00 94.62 196 ASN A CA 1
ATOM 1595 C C . ASN A 1 196 ? -4.171 -5.386 -5.155 1.00 94.62 196 ASN A C 1
ATOM 1597 O O . ASN A 1 196 ? -4.749 -6.424 -5.468 1.00 94.62 196 ASN A O 1
ATOM 1601 N N . MET A 1 197 ? -3.710 -5.174 -3.923 1.00 91.12 197 MET A N 1
ATOM 1602 C CA . MET A 1 197 ? -3.817 -6.172 -2.859 1.00 91.12 197 MET A CA 1
ATOM 1603 C C . MET A 1 197 ? -5.101 -6.037 -2.023 1.00 91.12 197 MET A C 1
ATOM 1605 O O . MET A 1 197 ? -5.297 -6.815 -1.086 1.00 91.12 197 MET A O 1
ATOM 1609 N N . ARG A 1 198 ? -5.994 -5.087 -2.341 1.00 90.56 198 ARG A N 1
ATOM 1610 C CA . ARG A 1 198 ? -7.298 -4.975 -1.680 1.00 90.56 198 ARG A CA 1
ATOM 1611 C C . ARG A 1 198 ? -8.220 -6.100 -2.151 1.00 90.56 198 ARG A C 1
ATOM 1613 O O . ARG A 1 198 ? -8.264 -6.385 -3.347 1.00 90.56 198 ARG A O 1
ATOM 1620 N N . PRO A 1 199 ? -8.971 -6.738 -1.237 1.00 89.19 199 PRO A N 1
ATOM 1621 C CA . PRO A 1 199 ? -9.975 -7.732 -1.606 1.00 89.19 199 PRO A CA 1
ATOM 1622 C C . PRO A 1 199 ? -11.333 -7.115 -1.962 1.00 89.19 199 PRO A C 1
ATOM 1624 O O . PRO A 1 199 ? -12.158 -7.790 -2.564 1.00 89.19 199 PRO A O 1
ATOM 1627 N N . ASP A 1 200 ? -11.577 -5.870 -1.562 1.00 88.19 200 ASP A N 1
ATOM 1628 C CA . ASP A 1 200 ? -12.911 -5.274 -1.512 1.00 88.19 200 ASP A CA 1
ATOM 1629 C C . ASP A 1 200 ? -13.211 -4.313 -2.669 1.00 88.19 200 ASP A C 1
ATOM 1631 O O . ASP A 1 200 ? -14.371 -4.168 -3.038 1.00 88.19 200 ASP A O 1
ATOM 1635 N N . ILE A 1 201 ? -12.194 -3.675 -3.267 1.00 92.25 201 ILE A N 1
ATOM 1636 C CA . ILE A 1 201 ? -12.390 -2.748 -4.394 1.00 92.25 201 ILE A CA 1
ATOM 1637 C C . ILE A 1 201 ? -11.336 -2.913 -5.488 1.00 92.25 201 ILE A C 1
ATOM 1639 O O . ILE A 1 201 ? -10.187 -3.285 -5.227 1.00 92.25 201 ILE A O 1
ATOM 1643 N N . ALA A 1 202 ? -11.725 -2.576 -6.717 1.00 95.00 202 ALA A N 1
ATOM 1644 C CA . ALA A 1 202 ? -10.799 -2.386 -7.824 1.00 95.00 202 ALA A CA 1
ATOM 1645 C C . ALA A 1 202 ? -10.103 -1.017 -7.722 1.00 95.00 202 ALA A C 1
ATOM 1647 O O . ALA A 1 202 ? -10.709 -0.046 -7.273 1.00 95.00 202 ALA A O 1
ATOM 1648 N N . ALA A 1 203 ? -8.854 -0.928 -8.179 1.00 95.06 203 ALA A N 1
ATOM 1649 C CA . ALA A 1 203 ? -8.179 0.343 -8.406 1.00 95.06 203 ALA A CA 1
ATOM 1650 C C . ALA A 1 203 ? -8.608 0.882 -9.772 1.00 95.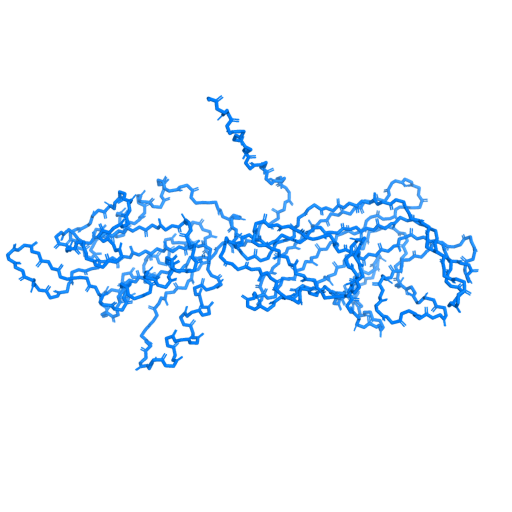06 203 ALA A C 1
ATOM 1652 O O . ALA A 1 203 ? -8.092 0.464 -10.813 1.00 95.06 203 ALA A O 1
ATOM 1653 N N . LEU A 1 204 ? -9.617 1.749 -9.760 1.00 94.50 204 LEU A N 1
ATOM 1654 C CA . LEU A 1 204 ? -10.150 2.381 -10.962 1.00 94.50 204 LEU A CA 1
ATOM 1655 C C . LEU A 1 204 ? -9.222 3.500 -11.431 1.00 94.50 204 LEU A C 1
ATOM 1657 O O . LEU A 1 204 ? -8.518 4.121 -10.635 1.00 94.50 204 LEU A O 1
ATOM 1661 N N . GLU A 1 205 ? -9.245 3.737 -12.737 1.00 93.69 205 GLU A N 1
ATOM 1662 C CA . GLU A 1 205 ? -8.457 4.767 -13.418 1.00 93.69 205 GLU A CA 1
ATOM 1663 C C . GLU A 1 205 ? -6.962 4.772 -13.074 1.00 93.69 205 GLU A C 1
ATOM 1665 O O . GLU A 1 205 ? -6.303 5.811 -12.968 1.00 93.69 205 GLU A O 1
ATOM 1670 N N . THR A 1 206 ? -6.407 3.575 -12.889 1.00 95.06 206 THR A N 1
ATOM 1671 C CA . THR A 1 206 ? -5.018 3.422 -12.500 1.00 95.06 206 THR A CA 1
ATOM 1672 C C . THR A 1 206 ? -4.106 3.932 -13.605 1.00 95.06 206 THR A C 1
ATOM 1674 O O . THR A 1 206 ? -4.110 3.405 -14.719 1.00 95.06 206 THR A O 1
ATOM 1677 N N . THR A 1 207 ? -3.310 4.945 -13.277 1.00 94.19 207 THR A N 1
ATOM 1678 C CA . THR A 1 207 ? -2.452 5.670 -14.216 1.00 94.19 207 THR A CA 1
ATOM 1679 C C . THR A 1 207 ? -1.032 5.726 -13.669 1.00 94.19 207 THR A C 1
ATOM 1681 O O . THR A 1 207 ? -0.825 6.131 -12.526 1.00 94.19 207 THR A O 1
ATOM 1684 N N . GLY A 1 208 ? -0.046 5.339 -14.478 1.00 93.88 208 GLY A N 1
ATOM 1685 C CA . GLY A 1 208 ? 1.378 5.462 -14.151 1.00 93.88 208 GLY A CA 1
ATOM 1686 C C . GLY A 1 208 ? 2.024 6.638 -14.880 1.00 93.88 208 GLY A C 1
ATOM 1687 O O . GLY A 1 208 ? 1.609 6.959 -15.988 1.00 93.88 208 GLY A O 1
ATOM 1688 N N . ARG A 1 209 ? 3.057 7.268 -14.316 1.00 93.50 209 ARG A N 1
ATOM 1689 C CA . ARG A 1 209 ? 3.892 8.262 -15.023 1.00 93.50 209 ARG A CA 1
ATOM 1690 C C . ARG A 1 209 ? 5.333 8.254 -14.530 1.00 93.50 209 ARG A C 1
ATOM 1692 O O . ARG A 1 209 ? 5.586 7.941 -13.368 1.00 93.50 209 ARG A O 1
ATOM 1699 N N . LEU A 1 210 ? 6.273 8.658 -15.387 1.00 94.81 210 LEU A N 1
ATOM 1700 C CA . LEU A 1 210 ? 7.631 8.980 -14.943 1.00 94.81 210 LEU A CA 1
ATOM 1701 C C . LEU A 1 210 ? 7.620 10.349 -14.252 1.00 94.81 210 LEU A C 1
ATOM 1703 O O . LEU A 1 210 ? 7.262 11.355 -14.866 1.00 94.81 210 LEU A O 1
ATOM 1707 N N . LEU A 1 211 ? 8.033 10.385 -12.989 1.00 94.50 211 LEU A N 1
ATOM 1708 C CA . LEU A 1 211 ? 8.189 11.620 -12.228 1.00 94.50 211 LEU A CA 1
ATOM 1709 C C . LEU A 1 211 ? 9.557 12.250 -12.499 1.00 94.50 211 LEU A C 1
ATOM 1711 O O . LEU A 1 211 ? 9.643 13.436 -12.794 1.00 94.50 211 LEU A O 1
ATOM 1715 N N . SER A 1 212 ? 10.624 11.459 -12.407 1.00 94.62 212 SER A N 1
ATOM 1716 C CA . SER A 1 212 ? 12.002 11.941 -12.514 1.00 94.62 212 SER A CA 1
ATOM 1717 C C . SER A 1 212 ? 12.982 10.806 -12.804 1.00 94.62 212 SER A C 1
ATOM 1719 O O . SER A 1 212 ? 12.656 9.626 -12.664 1.00 94.62 212 SER A O 1
ATOM 1721 N N . TYR A 1 213 ? 14.198 11.144 -13.226 1.00 95.00 213 TYR A N 1
ATOM 1722 C CA . TYR A 1 213 ? 15.259 10.167 -13.450 1.00 95.00 213 TYR A CA 1
ATOM 1723 C C . TYR A 1 213 ? 16.642 10.748 -13.155 1.00 95.00 213 TYR A C 1
ATOM 1725 O O . TYR A 1 213 ? 16.901 11.927 -13.376 1.00 95.00 213 TYR A O 1
ATOM 1733 N N . ARG A 1 214 ? 17.561 9.907 -12.684 1.00 94.94 214 ARG A N 1
ATOM 1734 C CA . ARG A 1 214 ? 18.976 10.234 -12.489 1.00 94.94 214 ARG A CA 1
ATOM 1735 C C . ARG A 1 214 ? 19.810 9.460 -13.515 1.00 94.94 214 ARG A C 1
ATOM 1737 O O . ARG A 1 214 ? 19.958 8.242 -13.369 1.00 94.94 214 ARG A O 1
ATOM 1744 N N . PRO A 1 215 ? 20.338 10.131 -14.555 1.00 90.31 215 PRO A N 1
ATOM 1745 C CA . PRO A 1 215 ? 21.219 9.500 -15.531 1.00 90.31 215 PRO A CA 1
ATOM 1746 C C . PRO A 1 215 ? 22.503 8.964 -14.900 1.00 90.31 215 PRO A C 1
ATOM 1748 O O . PRO A 1 215 ? 22.986 9.482 -13.891 1.00 90.31 215 PRO A O 1
ATOM 1751 N N . ASN A 1 216 ? 23.112 7.980 -15.562 1.00 82.25 216 ASN A N 1
ATOM 1752 C CA . ASN A 1 216 ? 24.434 7.489 -15.195 1.00 82.25 216 ASN A CA 1
ATOM 1753 C C . ASN A 1 216 ? 25.449 8.646 -15.154 1.00 82.25 216 ASN A C 1
ATOM 1755 O O . ASN A 1 216 ? 25.568 9.390 -16.127 1.00 82.25 216 ASN A O 1
ATOM 1759 N N . ARG A 1 217 ? 26.204 8.762 -14.053 1.00 69.00 217 ARG A N 1
ATOM 1760 C CA . ARG A 1 217 ? 27.227 9.805 -13.812 1.00 69.00 217 ARG A CA 1
ATOM 1761 C C . ARG A 1 217 ? 26.699 11.243 -13.684 1.00 69.00 217 ARG A C 1
ATOM 1763 O O . ARG A 1 217 ? 27.506 12.165 -13.641 1.00 69.00 217 ARG A O 1
ATOM 1770 N N . SER A 1 218 ? 25.384 11.450 -13.593 1.00 76.56 218 SER A N 1
ATOM 1771 C CA . SER A 1 218 ? 24.816 12.762 -13.265 1.00 76.56 218 SER A CA 1
ATOM 1772 C C . SER A 1 218 ? 24.796 12.978 -11.752 1.00 76.56 218 SER A C 1
ATOM 1774 O O . SER A 1 218 ? 24.336 12.111 -11.009 1.00 76.56 218 SER A O 1
ATOM 1776 N N . ALA A 1 219 ? 25.233 14.157 -11.301 1.00 68.50 219 ALA A N 1
ATOM 1777 C CA . ALA A 1 219 ? 25.055 14.587 -9.913 1.00 68.50 219 ALA A CA 1
ATOM 1778 C C . ALA A 1 219 ? 23.592 14.974 -9.603 1.00 68.50 219 ALA A C 1
ATOM 1780 O O . ALA A 1 219 ? 23.170 14.918 -8.451 1.00 68.50 219 ALA A O 1
ATOM 1781 N N . GLY A 1 220 ? 22.810 15.343 -10.627 1.00 84.44 220 GLY A N 1
ATOM 1782 C CA . GLY A 1 220 ? 21.443 15.849 -10.486 1.00 84.44 220 GLY A CA 1
ATOM 1783 C C . GLY A 1 220 ? 20.359 14.878 -10.954 1.00 84.44 220 GLY A C 1
ATOM 1784 O O . GLY A 1 220 ? 20.564 14.071 -11.866 1.00 84.44 220 GLY A O 1
ATOM 1785 N N . GLU A 1 221 ? 19.187 14.993 -10.331 1.00 91.50 221 GLU A N 1
ATOM 1786 C CA . GLU A 1 221 ? 17.934 14.399 -10.797 1.00 91.50 221 GLU A CA 1
ATOM 1787 C C . GLU A 1 221 ? 17.318 15.287 -11.887 1.00 91.50 221 GLU A C 1
ATOM 1789 O O . GLU A 1 221 ? 17.241 16.506 -11.745 1.00 91.50 221 GLU A O 1
ATOM 1794 N N . LEU A 1 222 ? 16.894 14.673 -12.988 1.00 91.88 222 LEU A N 1
ATOM 1795 C CA . LEU A 1 222 ? 16.265 15.337 -14.120 1.00 91.88 222 LEU A CA 1
ATOM 1796 C C . LEU A 1 222 ? 14.767 15.047 -14.142 1.00 91.88 222 LEU A C 1
ATOM 1798 O O . LEU A 1 222 ? 14.303 13.969 -13.765 1.00 91.88 222 LEU A O 1
ATOM 1802 N N . GLN A 1 223 ? 14.012 16.018 -14.637 1.00 90.38 223 GLN A N 1
ATOM 1803 C CA . GLN A 1 223 ? 12.593 15.867 -14.925 1.00 90.38 223 GLN A CA 1
ATOM 1804 C C . GLN A 1 223 ? 12.430 15.475 -16.398 1.00 90.38 223 GLN A C 1
ATOM 1806 O O . GLN A 1 223 ? 13.143 16.017 -17.250 1.00 90.38 223 GLN A O 1
ATOM 1811 N N . PRO A 1 224 ? 11.517 14.551 -16.739 1.00 87.00 224 PRO A N 1
ATOM 1812 C CA . PRO A 1 224 ? 11.211 14.303 -18.136 1.00 87.00 224 PRO A CA 1
ATOM 1813 C C . PRO A 1 224 ? 10.607 15.562 -18.758 1.00 87.00 224 PRO A C 1
ATOM 1815 O O . PRO A 1 224 ? 9.794 16.245 -18.137 1.00 87.00 224 PRO A O 1
ATOM 1818 N N . LYS A 1 225 ? 10.987 15.848 -20.009 1.00 80.12 225 LYS A N 1
ATOM 1819 C CA . LYS A 1 225 ? 10.440 16.988 -20.767 1.00 80.12 225 LYS A CA 1
ATOM 1820 C C . LYS A 1 225 ? 8.916 16.916 -20.905 1.00 80.12 225 LYS A C 1
ATOM 1822 O O . LYS A 1 225 ? 8.265 17.947 -21.000 1.00 80.12 225 LYS A O 1
ATOM 1827 N N . PHE A 1 226 ? 8.364 15.703 -20.888 1.00 74.44 226 PHE A N 1
ATOM 1828 C CA . PHE A 1 226 ? 6.937 15.439 -21.002 1.00 74.44 226 PHE A CA 1
ATOM 1829 C C . PHE A 1 226 ? 6.481 14.557 -19.843 1.00 74.44 226 PHE A C 1
ATOM 1831 O O . PHE A 1 226 ? 7.089 13.524 -19.562 1.00 74.44 226 PHE A O 1
ATOM 1838 N N . ARG A 1 227 ? 5.397 14.964 -19.183 1.00 79.81 227 ARG A N 1
ATOM 1839 C CA . ARG A 1 227 ? 4.746 14.206 -18.111 1.00 79.81 227 ARG A CA 1
ATOM 1840 C C . ARG A 1 227 ? 3.443 13.635 -18.651 1.00 79.81 227 ARG A C 1
ATOM 1842 O O . ARG A 1 227 ? 2.404 14.277 -18.558 1.00 79.81 227 ARG A O 1
ATOM 1849 N N . SER A 1 228 ? 3.512 12.457 -19.252 1.00 83.38 228 SER A N 1
ATOM 1850 C CA . SER A 1 228 ? 2.340 11.744 -19.756 1.00 83.38 228 SER A CA 1
ATOM 1851 C C . SER A 1 228 ? 2.048 10.513 -18.909 1.00 83.38 228 SER A C 1
ATOM 1853 O O . SER A 1 228 ? 2.936 9.976 -18.242 1.00 83.38 228 SER A O 1
ATOM 1855 N N . ALA A 1 229 ? 0.821 10.019 -19.024 1.00 88.50 229 ALA A N 1
ATOM 1856 C CA . ALA A 1 229 ? 0.488 8.682 -18.576 1.00 88.50 229 ALA A CA 1
ATOM 1857 C C . ALA A 1 229 ? 1.268 7.614 -19.371 1.00 88.50 229 ALA A C 1
ATOM 1859 O O . ALA A 1 229 ? 1.594 7.814 -20.547 1.00 88.50 229 ALA A O 1
ATOM 1860 N N . LEU A 1 230 ? 1.581 6.507 -18.699 1.00 86.56 230 LEU A N 1
ATOM 1861 C CA . LEU A 1 230 ? 2.158 5.290 -19.259 1.00 86.56 230 LEU A CA 1
ATOM 1862 C C . LEU A 1 230 ? 1.047 4.365 -19.742 1.00 86.56 230 LEU A C 1
ATOM 1864 O O . LEU A 1 230 ? -0.008 4.268 -19.115 1.00 86.56 230 LEU A O 1
ATOM 1868 N N . LYS A 1 231 ? 1.317 3.646 -20.826 1.00 84.88 231 LYS A N 1
ATOM 1869 C CA . LYS A 1 231 ? 0.429 2.602 -21.339 1.00 84.88 231 LYS A CA 1
ATOM 1870 C C . LYS A 1 231 ? 0.539 1.327 -20.493 1.00 84.88 231 LYS A C 1
ATOM 1872 O O . LYS A 1 231 ? 1.642 0.967 -20.075 1.00 84.88 231 LYS A O 1
ATOM 1877 N N . ALA A 1 232 ? -0.559 0.600 -20.285 1.00 79.25 232 ALA A N 1
ATOM 1878 C CA . ALA A 1 232 ? -0.478 -0.794 -19.841 1.00 79.25 232 ALA A CA 1
ATOM 1879 C C . ALA A 1 232 ? -0.208 -1.750 -21.012 1.00 79.25 232 ALA A C 1
ATOM 1881 O O . ALA A 1 232 ? -0.757 -1.616 -22.110 1.00 79.25 232 ALA A O 1
ATOM 1882 N N . ALA A 1 233 ? 0.622 -2.756 -20.758 1.00 77.50 233 ALA A N 1
ATOM 1883 C CA . ALA A 1 233 ? 1.043 -3.736 -21.741 1.00 77.50 233 ALA A CA 1
ATOM 1884 C C . ALA A 1 233 ? -0.168 -4.465 -22.345 1.00 77.50 233 ALA A C 1
ATOM 1886 O O . ALA A 1 233 ? -1.005 -5.020 -21.635 1.00 77.50 233 ALA A O 1
ATOM 1887 N N . GLY A 1 234 ? -0.254 -4.474 -23.677 1.00 71.00 234 GLY A N 1
ATOM 1888 C CA . GLY A 1 234 ? -1.279 -5.222 -24.411 1.00 71.00 234 GLY A CA 1
ATOM 1889 C C . GLY A 1 234 ? -2.711 -4.683 -24.297 1.00 71.00 234 GLY A C 1
ATOM 1890 O O . GLY A 1 234 ? -3.620 -5.319 -24.826 1.00 71.00 234 GLY A O 1
ATOM 1891 N N . ARG A 1 235 ? -2.935 -3.525 -23.659 1.00 74.75 235 ARG A N 1
ATOM 1892 C CA . ARG A 1 235 ? -4.263 -2.902 -23.545 1.00 74.75 235 ARG A CA 1
ATOM 1893 C C . ARG A 1 235 ? -4.332 -1.556 -24.280 1.00 74.75 235 ARG A C 1
ATOM 1895 O O . ARG A 1 235 ? -3.326 -0.845 -24.359 1.00 74.75 235 ARG A O 1
ATOM 1902 N N . PRO A 1 236 ? -5.499 -1.185 -24.836 1.00 73.31 236 PRO A N 1
ATOM 1903 C CA . PRO A 1 236 ? -5.735 0.178 -25.297 1.00 73.31 236 PRO A CA 1
ATOM 1904 C C . PRO A 1 236 ? -5.899 1.134 -24.101 1.00 73.31 236 PRO A C 1
ATOM 1906 O O . PRO A 1 236 ? -6.353 0.727 -23.031 1.00 73.31 236 PRO A O 1
ATOM 1909 N N . GLY A 1 237 ? -5.554 2.409 -24.295 1.00 80.25 237 GLY A N 1
ATOM 1910 C CA . GLY A 1 237 ? -5.703 3.465 -23.286 1.00 80.25 237 GLY A CA 1
ATOM 1911 C C . GLY A 1 237 ? -4.531 3.604 -22.305 1.00 80.25 237 GLY A C 1
ATOM 1912 O O . GLY A 1 237 ? -3.564 2.848 -22.352 1.00 80.25 237 GLY A O 1
ATOM 1913 N N . PHE A 1 238 ? -4.638 4.611 -21.433 1.00 84.38 238 PHE A N 1
ATOM 1914 C CA . PHE A 1 238 ? -3.609 5.020 -20.458 1.00 84.38 238 PHE A CA 1
ATOM 1915 C C . PHE A 1 238 ? -4.121 5.060 -19.009 1.00 84.38 238 PHE A C 1
ATOM 1917 O O . PHE A 1 238 ? -3.426 5.507 -18.099 1.00 84.38 238 PHE A O 1
ATOM 1924 N N . SER A 1 239 ? -5.361 4.619 -18.819 1.00 87.50 239 SER A N 1
ATOM 1925 C CA . SER A 1 239 ? -6.075 4.562 -17.552 1.00 87.50 239 SER A CA 1
ATOM 1926 C C . SER A 1 239 ? -6.684 3.169 -17.444 1.00 87.50 239 SER A C 1
ATOM 1928 O O . SER A 1 239 ? -7.357 2.708 -18.371 1.00 87.50 239 SER A O 1
ATOM 1930 N N . HIS A 1 240 ? -6.378 2.458 -16.359 1.00 89.81 240 HIS A N 1
ATOM 1931 C CA . HIS A 1 240 ? -6.616 1.018 -16.270 1.00 89.81 240 HIS A CA 1
ATOM 1932 C C . HIS A 1 240 ? -7.303 0.622 -14.969 1.00 89.81 240 HIS A C 1
ATOM 1934 O O . HIS A 1 240 ? -7.026 1.158 -13.904 1.00 89.81 240 HIS A O 1
ATOM 1940 N N . THR A 1 241 ? -8.182 -0.372 -15.035 1.00 94.31 241 THR A N 1
ATOM 1941 C CA . THR A 1 241 ? -8.778 -0.949 -13.827 1.00 94.31 241 THR A CA 1
ATOM 1942 C C . THR A 1 241 ? -7.950 -2.139 -13.361 1.00 94.31 241 THR A C 1
ATOM 1944 O O . THR A 1 241 ? -7.866 -3.133 -14.079 1.00 94.31 241 THR A O 1
ATOM 1947 N N . ILE A 1 242 ? -7.386 -2.069 -12.151 1.00 95.50 242 ILE A N 1
ATOM 1948 C CA . ILE A 1 242 ? -6.747 -3.224 -11.503 1.00 95.50 242 ILE A CA 1
ATOM 1949 C C . ILE A 1 242 ? -7.740 -3.842 -10.520 1.00 95.50 242 ILE A C 1
ATOM 1951 O O . ILE A 1 242 ? -7.977 -3.314 -9.430 1.00 95.50 242 ILE A O 1
ATOM 1955 N N . PHE A 1 243 ? -8.339 -4.967 -10.905 1.00 95.56 243 PHE A N 1
ATOM 1956 C CA . PHE A 1 243 ? -9.314 -5.683 -10.077 1.00 95.56 243 PHE A CA 1
ATOM 1957 C C . PHE A 1 243 ? -8.745 -6.109 -8.709 1.00 95.56 243 PHE A C 1
ATOM 1959 O O . PHE A 1 243 ? -7.521 -6.207 -8.558 1.00 95.56 243 PHE A O 1
ATOM 1966 N N . PRO A 1 244 ? -9.611 -6.367 -7.707 1.00 94.50 244 PRO A N 1
ATOM 1967 C CA . PRO A 1 244 ? -9.184 -6.890 -6.413 1.00 94.50 244 PRO A CA 1
ATOM 1968 C C . PRO A 1 244 ? -8.268 -8.107 -6.564 1.00 94.50 244 PRO A C 1
ATOM 1970 O O . PRO A 1 244 ? -8.574 -9.022 -7.330 1.00 94.50 244 PRO A O 1
ATOM 1973 N N . ARG A 1 245 ? -7.155 -8.131 -5.824 1.00 91.62 245 ARG A N 1
ATOM 1974 C CA . ARG A 1 245 ? -6.142 -9.209 -5.853 1.00 91.62 245 ARG A CA 1
ATOM 1975 C C . ARG A 1 245 ? -5.549 -9.510 -7.232 1.00 91.62 245 ARG A C 1
ATOM 1977 O O . ARG A 1 245 ? -5.055 -10.613 -7.456 1.00 91.62 245 ARG A O 1
ATOM 1984 N N . SER A 1 246 ? -5.579 -8.540 -8.137 1.00 95.06 246 SER A N 1
ATOM 1985 C CA . SER A 1 246 ? -5.018 -8.664 -9.480 1.00 95.06 246 SER A CA 1
ATOM 1986 C C . SER A 1 246 ? -3.810 -7.745 -9.669 1.00 95.06 246 SER A C 1
ATOM 1988 O O . SER A 1 246 ? -3.427 -6.983 -8.773 1.00 95.06 246 SER A O 1
ATOM 1990 N N . CYS A 1 247 ? -3.201 -7.809 -10.847 1.00 95.31 247 CYS A N 1
ATOM 1991 C CA . CYS A 1 247 ? -2.193 -6.861 -11.294 1.00 95.31 247 CYS A CA 1
ATOM 1992 C C . CYS A 1 247 ? -2.395 -6.447 -12.748 1.00 95.31 247 CYS A C 1
ATOM 1994 O O . CYS A 1 247 ? -3.046 -7.141 -13.524 1.00 95.31 247 CYS A O 1
ATOM 1996 N N . GLU A 1 248 ? -1.793 -5.315 -13.097 1.00 94.62 248 GLU A N 1
ATOM 1997 C CA . GLU A 1 248 ? -1.617 -4.866 -14.475 1.00 94.62 248 GLU A CA 1
ATOM 1998 C C . GLU A 1 248 ? -0.146 -4.522 -14.710 1.00 94.62 248 GLU A C 1
ATOM 2000 O O . GLU A 1 248 ? 0.525 -3.987 -13.823 1.00 94.62 248 GLU A O 1
ATOM 2005 N N . ALA A 1 249 ? 0.360 -4.831 -15.902 1.00 94.19 249 ALA A N 1
ATOM 2006 C CA . ALA A 1 249 ? 1.735 -4.538 -16.289 1.00 94.19 249 ALA A CA 1
ATOM 2007 C C . ALA A 1 249 ? 1.800 -3.189 -17.012 1.00 94.19 249 ALA A C 1
ATOM 2009 O O . ALA A 1 249 ? 1.162 -3.012 -18.045 1.00 94.19 249 ALA A O 1
ATOM 2010 N N . PHE A 1 250 ? 2.596 -2.247 -16.511 1.00 93.75 250 PHE A N 1
ATOM 2011 C CA . PHE A 1 250 ? 2.798 -0.937 -17.138 1.00 93.75 250 PHE A CA 1
ATOM 2012 C C . PHE A 1 250 ? 4.077 -0.919 -17.976 1.00 93.75 250 PHE A C 1
ATOM 2014 O O . PHE A 1 250 ? 5.120 -1.390 -17.516 1.00 93.75 250 PHE A O 1
ATOM 2021 N N . ASP A 1 251 ? 4.007 -0.370 -19.189 1.00 91.81 251 ASP A N 1
ATOM 2022 C CA . ASP A 1 251 ? 5.155 -0.119 -20.067 1.00 91.81 251 ASP A CA 1
ATOM 2023 C C . ASP A 1 251 ? 5.959 1.065 -19.511 1.00 91.81 251 ASP A C 1
ATOM 2025 O O . ASP A 1 251 ? 5.602 2.226 -19.710 1.00 91.81 251 ASP A O 1
ATOM 2029 N N . LEU A 1 252 ? 7.045 0.790 -18.788 1.00 92.44 252 LEU A N 1
ATOM 2030 C CA . LEU A 1 252 ? 7.848 1.840 -18.160 1.00 92.44 252 LEU A CA 1
ATOM 2031 C C . LEU A 1 252 ? 8.681 2.611 -19.184 1.00 92.44 252 LEU A C 1
ATOM 2033 O O . LEU A 1 252 ? 8.675 3.839 -19.199 1.00 92.44 252 LEU A O 1
ATOM 2037 N N . LEU A 1 253 ? 9.442 1.883 -20.004 1.00 92.50 253 LEU A N 1
ATOM 2038 C CA . LEU A 1 253 ? 10.358 2.440 -20.999 1.00 92.50 253 LEU A CA 1
ATOM 2039 C C . LEU A 1 253 ? 10.758 1.393 -22.036 1.00 92.50 253 LEU A C 1
ATOM 2041 O O . LEU A 1 253 ? 10.742 0.194 -21.760 1.00 92.50 253 LEU A O 1
ATOM 2045 N N . CYS A 1 254 ? 11.224 1.849 -23.193 1.00 91.88 254 CYS A N 1
ATOM 2046 C CA . CYS A 1 254 ? 11.869 1.022 -24.203 1.00 91.88 254 CYS A CA 1
ATOM 2047 C C . CYS A 1 254 ? 13.330 1.441 -24.381 1.00 91.88 254 CYS A C 1
ATOM 2049 O O . CYS A 1 254 ? 13.618 2.615 -24.593 1.00 91.88 254 CYS A O 1
ATOM 2051 N N . VAL A 1 255 ? 14.252 0.478 -24.360 1.00 92.50 255 VAL A N 1
ATOM 2052 C CA . VAL A 1 255 ? 15.630 0.683 -24.828 1.00 92.50 255 VAL A CA 1
ATOM 2053 C C . VAL A 1 255 ? 15.750 0.105 -26.229 1.00 92.50 255 VAL A C 1
ATOM 2055 O O . VAL A 1 255 ? 15.684 -1.119 -26.399 1.00 92.50 255 VAL A O 1
ATOM 2058 N N . GLY A 1 256 ? 15.912 0.962 -27.230 1.00 90.94 256 GLY A N 1
ATOM 2059 C CA . GLY A 1 256 ? 15.834 0.547 -28.628 1.00 90.94 256 GLY A CA 1
ATOM 2060 C C . GLY A 1 256 ? 16.358 1.582 -29.604 1.00 90.94 256 GLY A C 1
ATOM 2061 O O . GLY A 1 256 ? 16.914 2.596 -29.200 1.00 90.94 256 GLY A O 1
ATOM 2062 N N . GLU A 1 257 ? 16.180 1.294 -30.883 1.00 88.88 257 GLU A N 1
ATOM 2063 C CA . GLU A 1 257 ? 16.532 2.163 -32.006 1.00 88.88 257 GLU A CA 1
ATOM 2064 C C . GLU A 1 257 ? 15.238 2.651 -32.657 1.00 88.88 257 GLU A C 1
ATOM 2066 O O . GLU A 1 257 ? 14.277 1.881 -32.763 1.00 88.88 257 GLU A O 1
ATOM 2071 N N . SER A 1 258 ? 15.221 3.915 -33.075 1.00 84.62 258 SER A N 1
ATOM 2072 C CA . SER A 1 258 ? 14.138 4.511 -33.859 1.00 84.62 258 SER A CA 1
ATOM 2073 C C . SER A 1 258 ? 14.581 4.705 -35.308 1.00 84.62 258 SER A C 1
ATOM 2075 O O . SER A 1 258 ? 15.760 4.970 -35.554 1.00 84.62 258 SER A O 1
ATOM 2077 N N . ALA A 1 259 ? 13.646 4.663 -36.261 1.00 80.44 259 ALA A N 1
ATOM 2078 C CA . ALA A 1 259 ? 13.907 5.025 -37.657 1.00 80.44 259 ALA A CA 1
ATOM 2079 C C . ALA A 1 259 ? 14.547 6.416 -37.832 1.00 80.44 259 ALA A C 1
ATOM 2081 O O . ALA A 1 259 ? 15.293 6.622 -38.785 1.00 80.44 259 ALA A O 1
ATOM 2082 N N . HIS A 1 260 ? 14.311 7.357 -36.910 1.00 76.56 260 HIS A N 1
ATOM 2083 C CA . HIS A 1 260 ? 14.909 8.697 -36.968 1.00 76.56 260 HIS A CA 1
ATOM 2084 C C . HIS A 1 260 ? 16.358 8.758 -36.460 1.00 76.56 260 HIS A C 1
ATOM 2086 O O . HIS A 1 260 ? 17.053 9.741 -36.706 1.00 76.56 260 HIS A O 1
ATOM 2092 N N . THR A 1 261 ? 16.825 7.730 -35.749 1.00 78.44 261 THR A N 1
ATOM 2093 C CA . THR A 1 261 ? 18.187 7.643 -35.198 1.00 78.44 261 THR A CA 1
ATOM 2094 C C . THR A 1 261 ? 18.767 6.242 -35.439 1.00 78.44 261 THR A C 1
ATOM 2096 O O . THR A 1 261 ? 19.028 5.504 -34.481 1.00 78.44 261 THR A O 1
ATOM 2099 N N . PRO A 1 262 ? 18.938 5.826 -36.708 1.00 79.69 262 PRO A N 1
ATOM 2100 C CA . PRO A 1 262 ? 19.379 4.476 -37.036 1.00 79.69 262 PRO A CA 1
ATOM 2101 C C . PRO A 1 262 ? 20.794 4.210 -36.505 1.00 79.69 262 PRO A C 1
ATOM 2103 O O . PRO A 1 262 ? 21.680 5.058 -36.601 1.00 79.69 262 PRO A O 1
ATOM 2106 N N . GLY A 1 263 ? 21.010 3.025 -35.927 1.00 81.38 263 GLY A N 1
ATOM 2107 C CA . GLY A 1 263 ? 22.307 2.615 -35.373 1.00 81.38 263 GLY A CA 1
ATOM 2108 C C . GLY A 1 263 ? 22.645 3.198 -33.995 1.00 81.38 263 GLY A C 1
ATOM 2109 O O . GLY A 1 263 ? 23.671 2.829 -33.420 1.00 81.38 263 GLY A O 1
ATOM 2110 N N . ALA A 1 264 ? 21.787 4.058 -33.434 1.00 85.69 264 ALA A N 1
ATOM 2111 C CA . ALA A 1 264 ? 21.920 4.579 -32.080 1.00 85.69 264 ALA A CA 1
ATOM 2112 C C . ALA A 1 264 ? 20.758 4.102 -31.201 1.00 85.69 264 ALA A C 1
ATOM 2114 O O . ALA A 1 264 ? 19.585 4.321 -31.500 1.00 85.69 264 ALA A O 1
ATOM 2115 N N . GLN A 1 265 ? 21.098 3.451 -30.087 1.00 89.19 265 GLN A N 1
ATOM 2116 C CA . GLN A 1 265 ? 20.111 3.075 -29.084 1.00 89.19 265 GLN A CA 1
ATOM 2117 C C . GLN A 1 265 ? 19.851 4.232 -28.127 1.00 89.19 265 GLN A C 1
ATOM 2119 O O . GLN A 1 265 ? 20.787 4.866 -27.639 1.00 89.19 265 GLN A O 1
ATOM 2124 N N . HIS A 1 266 ? 18.583 4.437 -27.799 1.00 91.19 266 HIS A N 1
ATOM 2125 C CA . HIS A 1 266 ? 18.129 5.422 -26.831 1.00 91.19 266 HIS A CA 1
ATOM 2126 C C . HIS A 1 266 ? 17.081 4.823 -25.885 1.00 91.19 266 HIS A C 1
ATOM 2128 O O . HIS A 1 266 ? 16.585 3.711 -26.090 1.00 91.19 266 HIS A O 1
ATOM 2134 N N . VAL A 1 267 ? 16.760 5.569 -24.824 1.00 91.12 267 VAL A N 1
ATOM 2135 C CA . VAL A 1 267 ? 15.699 5.224 -23.872 1.00 91.12 267 VAL A CA 1
ATOM 2136 C C . VAL A 1 267 ? 14.458 6.051 -24.183 1.00 91.12 267 VAL A C 1
ATOM 2138 O O . VAL A 1 267 ? 14.466 7.263 -24.000 1.00 91.12 267 VAL A O 1
ATOM 2141 N N . TYR A 1 268 ? 13.387 5.400 -24.610 1.00 88.69 268 TYR A N 1
ATOM 2142 C CA . TYR A 1 268 ? 12.108 6.023 -24.939 1.00 88.69 268 TYR A CA 1
ATOM 2143 C C . TYR A 1 268 ? 11.074 5.734 -23.853 1.00 88.69 268 TYR A C 1
ATOM 2145 O O . TYR A 1 268 ? 11.097 4.669 -23.234 1.00 88.69 268 TYR A O 1
ATOM 2153 N N . LEU A 1 269 ? 10.144 6.662 -23.647 1.00 86.19 269 LEU A N 1
ATOM 2154 C CA . LEU A 1 269 ? 8.942 6.426 -22.848 1.00 86.19 269 LEU A CA 1
ATOM 2155 C C . LEU A 1 269 ? 7.780 6.077 -23.775 1.00 86.19 269 LEU A C 1
ATOM 2157 O O . LEU A 1 269 ? 7.624 6.708 -24.819 1.00 86.19 269 LEU A O 1
ATOM 2161 N N . ASN A 1 270 ? 6.954 5.110 -23.376 1.00 78.19 270 ASN A N 1
ATOM 2162 C CA . ASN A 1 270 ? 5.706 4.816 -24.075 1.00 78.19 270 ASN A CA 1
ATOM 2163 C C . ASN A 1 270 ? 4.624 5.800 -23.600 1.00 78.19 270 ASN A C 1
ATOM 2165 O O . ASN A 1 270 ? 3.899 5.526 -22.641 1.00 78.19 270 ASN A O 1
ATOM 2169 N N . THR A 1 271 ? 4.623 6.999 -24.187 1.00 72.50 271 THR A N 1
ATOM 2170 C CA . THR A 1 271 ? 3.799 8.134 -23.753 1.00 72.50 271 THR A CA 1
ATOM 2171 C C . THR A 1 271 ? 2.488 8.223 -24.524 1.00 72.50 271 THR A C 1
ATOM 2173 O O . THR A 1 271 ? 2.426 7.888 -25.698 1.00 72.50 271 THR A O 1
ATOM 2176 N N . ALA A 1 272 ? 1.460 8.787 -23.887 1.00 70.75 272 ALA A N 1
ATOM 2177 C CA . ALA A 1 272 ? 0.178 9.099 -24.528 1.00 70.75 272 ALA A CA 1
ATOM 2178 C C . ALA A 1 272 ? 0.210 10.206 -25.588 1.00 70.75 272 ALA A C 1
ATOM 2180 O O . ALA A 1 272 ? -0.828 10.549 -26.142 1.00 70.75 272 ALA A O 1
ATOM 2181 N N . LEU A 1 273 ? 1.369 10.821 -25.819 1.00 70.12 273 LEU A N 1
ATOM 2182 C CA . LEU A 1 273 ? 1.479 12.000 -26.671 1.00 70.12 273 LEU A CA 1
ATOM 2183 C C . LEU A 1 273 ? 1.851 11.659 -28.120 1.00 70.12 273 LEU A C 1
ATOM 2185 O O . LEU A 1 273 ? 1.893 12.583 -28.924 1.00 70.12 273 LEU A O 1
ATOM 2189 N N . ASP A 1 274 ? 2.155 10.386 -28.431 1.00 66.06 274 ASP A N 1
ATOM 2190 C CA . ASP A 1 274 ? 2.493 9.877 -29.777 1.00 66.06 274 ASP A CA 1
ATOM 2191 C C . ASP A 1 274 ? 3.385 10.835 -30.599 1.00 66.06 274 ASP A C 1
ATOM 2193 O O . ASP A 1 274 ? 3.193 11.073 -31.792 1.00 66.06 274 ASP A O 1
ATOM 2197 N N . LEU A 1 275 ? 4.379 11.429 -29.928 1.00 67.00 275 LEU A N 1
ATOM 2198 C CA . LEU A 1 275 ? 5.216 12.483 -30.498 1.00 67.00 275 LEU A CA 1
ATOM 2199 C C . LEU A 1 275 ? 6.146 11.926 -31.581 1.00 67.00 275 LEU A C 1
ATOM 2201 O O . LEU A 1 275 ? 6.773 10.877 -31.395 1.00 67.00 275 LEU A O 1
ATOM 2205 N N . THR A 1 276 ? 6.297 12.691 -32.665 1.00 66.50 276 THR A N 1
ATOM 2206 C CA . THR A 1 276 ? 7.194 12.378 -33.785 1.00 66.50 276 THR A CA 1
ATOM 2207 C C . THR A 1 276 ? 8.115 13.575 -34.082 1.00 66.50 276 THR A C 1
ATOM 2209 O O . THR A 1 276 ? 7.608 14.662 -34.358 1.00 66.50 276 THR A O 1
ATOM 2212 N N . PRO A 1 277 ? 9.455 13.415 -34.021 1.00 67.75 277 PRO A N 1
ATOM 2213 C CA . PRO A 1 277 ? 10.163 12.203 -33.604 1.00 67.75 277 PRO A CA 1
ATOM 2214 C C . PRO A 1 277 ? 9.934 11.908 -32.115 1.00 67.75 277 PRO A C 1
ATOM 2216 O O . PRO A 1 277 ? 9.827 12.826 -31.299 1.00 67.75 277 PRO A O 1
ATOM 2219 N N . THR A 1 278 ? 9.884 10.625 -31.746 1.00 71.56 278 THR A N 1
ATOM 2220 C CA . THR A 1 278 ? 9.672 10.224 -30.350 1.00 71.56 278 THR A CA 1
ATOM 2221 C C . THR A 1 278 ? 10.846 10.696 -29.488 1.00 71.56 278 THR A C 1
ATOM 2223 O O . THR A 1 278 ? 11.977 10.242 -29.691 1.00 71.56 278 THR A O 1
ATOM 2226 N N . PRO A 1 279 ? 10.625 11.606 -28.523 1.00 79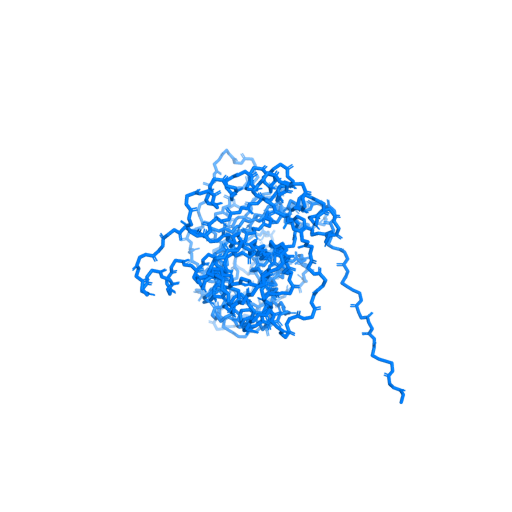.31 279 PRO A N 1
ATOM 2227 C CA . PRO A 1 279 ? 11.702 12.121 -27.697 1.00 79.31 279 PRO A CA 1
ATOM 2228 C C . PRO A 1 279 ? 12.251 11.007 -26.804 1.00 79.31 279 PRO A C 1
ATOM 2230 O O . PRO A 1 279 ? 11.497 10.233 -26.211 1.00 79.31 279 PRO A O 1
ATOM 2233 N N . TYR A 1 280 ? 13.573 10.952 -26.674 1.00 86.19 280 TYR A N 1
ATOM 2234 C CA . TYR A 1 280 ? 14.245 10.027 -25.770 1.00 86.19 280 TYR A CA 1
ATOM 2235 C C . TYR A 1 280 ? 14.722 10.725 -24.491 1.00 86.19 280 TYR A C 1
ATOM 2237 O O . TYR A 1 280 ? 14.983 11.931 -24.455 1.00 86.19 280 TYR A O 1
ATOM 2245 N N . LEU A 1 281 ? 14.849 9.949 -23.419 1.00 88.81 281 LEU A N 1
ATOM 2246 C CA . LEU A 1 281 ? 15.445 10.377 -22.162 1.00 88.81 281 LEU A CA 1
ATOM 2247 C C . LEU A 1 281 ? 16.961 10.471 -22.316 1.00 88.81 281 LEU A C 1
ATOM 2249 O O . LEU A 1 281 ? 17.586 9.585 -22.897 1.00 88.81 281 LEU A O 1
ATOM 2253 N N . MET A 1 282 ? 17.560 11.509 -21.729 1.00 89.56 282 MET A N 1
ATOM 2254 C CA . MET A 1 282 ? 19.015 11.725 -21.709 1.00 89.56 282 MET A CA 1
ATOM 2255 C C . MET A 1 282 ? 19.714 10.726 -20.771 1.00 89.56 282 MET A C 1
ATOM 2257 O O . MET A 1 282 ? 20.271 11.094 -19.739 1.00 89.56 282 MET A O 1
ATOM 2261 N N . ILE A 1 283 ? 19.628 9.443 -21.107 1.00 90.19 283 ILE A N 1
ATOM 2262 C CA . ILE A 1 283 ? 20.190 8.309 -20.384 1.00 90.19 283 ILE A CA 1
ATOM 2263 C C . ILE A 1 283 ? 21.192 7.638 -21.319 1.00 90.19 283 ILE A C 1
ATOM 2265 O O . ILE A 1 283 ? 20.847 7.242 -22.428 1.00 90.19 283 ILE A O 1
ATOM 2269 N N . ALA A 1 284 ? 22.435 7.518 -20.864 1.00 87.75 284 ALA A N 1
ATOM 2270 C CA . ALA A 1 284 ? 23.493 6.801 -21.566 1.00 87.75 284 ALA A CA 1
ATOM 2271 C C . ALA A 1 284 ? 23.697 5.402 -20.966 1.00 87.75 284 ALA A C 1
ATOM 2273 O O . ALA A 1 284 ? 23.166 5.081 -19.900 1.00 87.75 284 ALA A O 1
ATOM 2274 N N . ASN A 1 285 ? 24.522 4.579 -21.619 1.00 90.56 285 ASN A N 1
ATOM 2275 C CA . ASN A 1 285 ? 24.876 3.262 -21.098 1.00 90.56 285 ASN A CA 1
ATOM 2276 C C . ASN A 1 285 ? 25.441 3.326 -19.665 1.00 90.56 285 ASN A C 1
ATOM 2278 O O . ASN A 1 285 ? 26.252 4.190 -19.319 1.00 90.56 285 ASN A O 1
ATOM 2282 N N . GLY A 1 286 ? 25.065 2.334 -18.866 1.00 91.88 286 GLY A N 1
ATOM 2283 C CA . GLY A 1 286 ? 25.445 2.114 -17.476 1.00 91.88 286 GLY A CA 1
ATOM 2284 C C . GLY A 1 286 ? 24.220 2.067 -16.571 1.00 91.88 286 GLY A C 1
ATOM 2285 O O . GLY A 1 286 ? 23.197 1.515 -16.968 1.00 91.88 286 GLY A O 1
ATOM 2286 N N . THR A 1 287 ? 24.337 2.591 -15.353 1.00 93.88 287 THR A N 1
ATOM 2287 C CA . THR A 1 287 ? 23.289 2.473 -14.331 1.00 93.88 287 THR A CA 1
ATOM 2288 C C . THR A 1 287 ? 22.572 3.800 -14.141 1.00 93.88 287 THR A C 1
ATOM 2290 O O . THR A 1 287 ? 23.213 4.830 -13.962 1.00 93.88 287 THR A O 1
ATOM 2293 N N . SER A 1 288 ? 21.246 3.791 -14.196 1.00 95.25 288 SER A N 1
ATOM 2294 C CA . SER A 1 288 ? 20.399 4.969 -13.981 1.00 95.25 288 SER A CA 1
ATOM 2295 C C . SER A 1 288 ? 19.241 4.630 -13.057 1.00 95.25 288 SER A C 1
ATOM 2297 O O . SER A 1 288 ? 18.815 3.477 -12.986 1.00 95.25 288 SER A O 1
ATOM 2299 N N . GLU A 1 289 ? 18.727 5.633 -12.360 1.00 95.62 289 GLU A N 1
ATOM 2300 C CA . GLU A 1 289 ? 17.554 5.492 -11.498 1.00 95.62 289 GLU A CA 1
ATOM 2301 C C . GLU A 1 289 ? 16.374 6.224 -12.120 1.00 95.62 289 GLU A C 1
ATOM 2303 O O . GLU A 1 289 ? 16.532 7.328 -12.636 1.00 95.62 289 GLU A O 1
ATOM 2308 N N . LEU A 1 290 ? 15.195 5.613 -12.088 1.00 95.81 290 LEU A N 1
ATOM 2309 C CA . LEU A 1 290 ? 13.969 6.205 -12.610 1.00 95.81 290 LEU A CA 1
ATOM 2310 C C . LEU A 1 290 ? 12.878 6.096 -11.554 1.00 95.81 290 LEU A C 1
ATOM 2312 O O . LEU A 1 290 ? 12.646 5.015 -11.009 1.00 95.81 290 LEU A O 1
ATOM 2316 N N . LYS A 1 291 ? 12.225 7.218 -11.268 1.00 96.25 291 LYS A N 1
ATOM 2317 C CA . LYS A 1 291 ? 11.175 7.346 -10.266 1.00 96.25 291 LYS A CA 1
ATOM 2318 C C . LYS A 1 291 ? 9.831 7.521 -10.961 1.00 96.25 291 LYS A C 1
ATOM 2320 O O . LYS A 1 291 ? 9.639 8.465 -11.724 1.00 96.25 291 LYS A O 1
ATOM 2325 N N . TYR A 1 292 ? 8.911 6.618 -10.665 1.00 96.12 292 TYR A N 1
ATOM 2326 C CA . TYR A 1 292 ? 7.559 6.567 -11.202 1.00 96.12 292 TYR A CA 1
ATOM 2327 C C . TYR A 1 292 ? 6.530 6.810 -10.104 1.00 96.12 292 TYR A C 1
ATOM 2329 O O . TYR A 1 292 ? 6.785 6.503 -8.939 1.00 96.12 292 TYR A O 1
ATOM 2337 N N . GLU A 1 293 ? 5.365 7.312 -10.492 1.00 96.19 293 GLU A N 1
ATOM 2338 C CA . GLU A 1 293 ? 4.181 7.422 -9.638 1.00 96.19 293 GLU A CA 1
ATOM 2339 C C . GLU A 1 293 ? 3.015 6.681 -10.284 1.00 96.19 293 GLU A C 1
ATOM 2341 O O . GLU A 1 293 ? 2.833 6.762 -11.501 1.00 96.19 293 GLU A O 1
ATOM 2346 N N . PHE A 1 294 ? 2.229 5.991 -9.463 1.00 95.88 294 PHE A N 1
ATOM 2347 C CA . PHE A 1 294 ? 1.007 5.303 -9.850 1.00 95.88 294 PHE A CA 1
ATOM 2348 C C . PHE A 1 294 ? -0.150 5.796 -8.986 1.00 95.88 294 PHE A C 1
ATOM 2350 O O . PHE A 1 294 ? -0.082 5.774 -7.754 1.00 95.88 294 PHE A O 1
ATOM 2357 N N . TYR A 1 295 ? -1.206 6.227 -9.658 1.00 94.69 295 TYR A N 1
ATOM 2358 C CA . TYR A 1 295 ? -2.445 6.728 -9.077 1.00 94.69 295 TYR A CA 1
ATOM 2359 C C . TYR A 1 295 ? -3.546 5.720 -9.333 1.00 94.69 295 TYR A C 1
ATOM 2361 O O . TYR A 1 295 ? -3.521 5.098 -10.384 1.00 94.69 295 TYR A O 1
ATOM 2369 N N . GLY A 1 296 ? -4.511 5.605 -8.429 1.00 94.12 296 GLY A N 1
ATOM 2370 C CA . GLY A 1 296 ? -5.783 4.925 -8.658 1.00 94.12 296 GLY A CA 1
ATOM 2371 C C . GLY A 1 296 ? -6.836 5.524 -7.732 1.00 94.12 296 GLY A C 1
ATOM 2372 O O . GLY A 1 296 ? -6.509 5.932 -6.614 1.00 94.12 296 GLY A O 1
ATOM 2373 N N . ILE A 1 297 ? -8.084 5.616 -8.186 1.00 91.75 297 ILE A N 1
ATOM 2374 C CA . ILE A 1 297 ? -9.181 6.178 -7.383 1.00 91.75 297 ILE A CA 1
ATOM 2375 C C . ILE A 1 297 ? -9.317 5.377 -6.086 1.00 91.75 297 ILE A C 1
ATOM 2377 O O . ILE A 1 297 ? -9.342 4.151 -6.125 1.00 91.75 297 ILE A O 1
ATOM 2381 N N . ASP A 1 298 ? -9.419 6.071 -4.948 1.00 88.75 298 ASP A N 1
ATOM 2382 C CA . ASP A 1 298 ? -9.499 5.484 -3.599 1.00 88.75 298 ASP A CA 1
ATOM 2383 C C . ASP A 1 298 ? -8.254 4.710 -3.123 1.00 88.75 298 ASP A C 1
ATOM 2385 O O . ASP A 1 298 ? -8.311 4.000 -2.108 1.00 88.75 298 ASP A O 1
ATOM 2389 N N . PHE A 1 299 ? -7.116 4.881 -3.802 1.00 91.31 299 PHE A N 1
ATOM 2390 C CA . PHE A 1 299 ? -5.812 4.390 -3.360 1.00 91.31 299 PHE A CA 1
ATOM 2391 C C . PHE A 1 299 ? -4.851 5.558 -3.109 1.00 91.31 299 PHE A C 1
ATOM 2393 O O . PHE A 1 299 ? -4.856 6.538 -3.855 1.00 91.31 299 PHE A O 1
ATOM 2400 N N . PRO A 1 300 ? -3.996 5.469 -2.077 1.00 90.12 300 PRO A N 1
ATOM 2401 C CA . PRO A 1 300 ? -2.908 6.423 -1.915 1.00 90.12 300 PRO A CA 1
ATOM 2402 C C . PRO A 1 300 ? -1.874 6.241 -3.036 1.00 90.12 300 PRO A C 1
ATOM 2404 O O . PRO A 1 300 ? -1.785 5.170 -3.650 1.00 90.12 300 PRO A O 1
ATOM 2407 N N . VAL A 1 301 ? -1.088 7.281 -3.305 1.00 93.50 301 VAL A N 1
ATOM 2408 C CA . VAL A 1 301 ? -0.184 7.291 -4.463 1.00 93.50 301 VAL A CA 1
ATOM 2409 C C . VAL A 1 301 ? 0.999 6.371 -4.192 1.00 93.50 301 VAL A C 1
ATOM 2411 O O . VAL A 1 301 ? 1.675 6.495 -3.169 1.00 93.50 301 VAL A O 1
ATOM 2414 N N . LEU A 1 302 ? 1.272 5.458 -5.123 1.00 95.31 302 LEU A N 1
ATOM 2415 C CA . LEU A 1 302 ? 2.433 4.576 -5.069 1.00 95.31 302 LEU A CA 1
ATOM 2416 C C . LEU A 1 302 ? 3.585 5.206 -5.851 1.00 95.31 302 LEU A C 1
ATOM 2418 O O . LEU A 1 302 ? 3.529 5.336 -7.071 1.00 95.31 302 LEU A O 1
ATOM 2422 N N . THR A 1 303 ? 4.670 5.528 -5.160 1.00 95.88 303 THR A N 1
ATOM 2423 C CA . THR A 1 303 ? 5.934 5.934 -5.777 1.00 95.88 303 THR A CA 1
ATOM 2424 C C . THR A 1 303 ? 6.863 4.732 -5.891 1.00 95.88 303 THR A C 1
ATOM 2426 O O . THR A 1 303 ? 7.065 4.017 -4.912 1.00 95.88 303 THR A O 1
ATOM 2429 N N . VAL A 1 304 ? 7.487 4.521 -7.051 1.00 96.12 304 VAL A N 1
ATOM 2430 C CA . VAL A 1 304 ? 8.413 3.404 -7.300 1.00 96.12 304 VAL A CA 1
ATOM 2431 C C . VAL A 1 304 ? 9.709 3.914 -7.916 1.00 96.12 304 VAL A C 1
ATOM 2433 O O . VAL A 1 304 ? 9.693 4.569 -8.951 1.00 96.12 304 VAL A O 1
ATOM 2436 N N . VAL A 1 305 ? 10.847 3.573 -7.315 1.00 95.81 305 VAL A N 1
ATOM 2437 C CA . VAL A 1 305 ? 12.177 3.823 -7.881 1.00 95.81 305 VAL A CA 1
ATOM 2438 C C . VAL A 1 305 ? 12.726 2.518 -8.432 1.00 95.81 305 VAL A C 1
ATOM 2440 O O . VAL A 1 305 ? 12.887 1.543 -7.692 1.00 95.81 305 VAL A O 1
ATOM 2443 N N . ILE A 1 306 ? 13.055 2.509 -9.718 1.00 95.62 306 ILE A N 1
ATOM 2444 C CA . ILE A 1 306 ? 13.757 1.405 -10.369 1.00 95.62 306 ILE A CA 1
ATOM 2445 C C . ILE A 1 306 ? 15.196 1.794 -10.693 1.00 95.62 306 ILE A C 1
ATOM 2447 O O . ILE A 1 306 ? 15.508 2.957 -10.941 1.00 95.62 306 ILE A O 1
ATOM 2451 N N . GLN A 1 307 ? 16.058 0.791 -10.748 1.00 95.62 307 GLN A N 1
ATOM 2452 C CA . GLN A 1 307 ? 17.378 0.857 -11.343 1.00 95.62 307 GLN A CA 1
ATOM 2453 C C . GLN A 1 307 ? 17.319 0.219 -12.721 1.00 95.62 307 GLN A C 1
ATOM 2455 O O . GLN A 1 307 ? 16.937 -0.945 -12.846 1.00 95.62 307 GLN A O 1
ATOM 2460 N N . LEU A 1 308 ? 17.724 0.973 -13.733 1.00 95.69 308 LEU A N 1
ATOM 2461 C CA . LEU A 1 308 ? 17.983 0.486 -15.077 1.00 95.69 308 LEU A CA 1
ATOM 2462 C C . LEU A 1 308 ? 19.489 0.282 -15.230 1.00 95.69 308 LEU A C 1
ATOM 2464 O O . LEU A 1 308 ? 20.253 1.242 -15.120 1.00 95.69 308 LEU A O 1
ATOM 2468 N N . THR A 1 309 ? 19.917 -0.942 -15.524 1.00 95.00 309 THR A N 1
ATOM 2469 C CA . THR A 1 309 ? 21.303 -1.239 -15.899 1.00 95.00 309 THR A CA 1
ATOM 2470 C C . THR A 1 309 ? 21.345 -1.602 -17.373 1.00 95.00 309 THR A C 1
ATOM 2472 O O . THR A 1 309 ? 20.904 -2.672 -17.796 1.00 95.00 309 THR A O 1
ATOM 2475 N N . TRP A 1 310 ? 21.894 -0.687 -18.166 1.00 92.62 310 TRP A N 1
ATOM 2476 C CA . TRP A 1 310 ? 22.000 -0.793 -19.614 1.00 92.62 310 TRP A CA 1
ATOM 2477 C C . TRP A 1 310 ? 23.471 -0.773 -20.050 1.00 92.62 310 TRP A C 1
ATOM 2479 O O . TRP A 1 310 ? 24.020 0.278 -20.389 1.00 92.62 310 TRP A O 1
ATOM 2489 N N . PRO A 1 311 ? 24.162 -1.922 -20.038 1.00 86.62 311 PRO A N 1
ATOM 2490 C CA . PRO A 1 311 ? 25.576 -1.961 -20.380 1.00 86.62 311 PRO A CA 1
ATOM 2491 C C . PRO A 1 311 ? 25.787 -1.815 -21.896 1.00 86.62 311 PRO A C 1
ATOM 2493 O O . PRO A 1 311 ? 24.912 -2.159 -22.690 1.00 86.62 311 PRO A O 1
ATOM 2496 N N . LYS A 1 312 ? 26.975 -1.345 -22.312 1.00 80.44 312 LYS A N 1
ATOM 2497 C CA . LYS A 1 312 ? 27.372 -1.318 -23.738 1.00 80.44 312 LYS A CA 1
ATOM 2498 C C . LYS A 1 312 ? 27.429 -2.724 -24.349 1.00 80.44 312 LYS A C 1
ATOM 2500 O O . LYS A 1 312 ? 27.145 -2.904 -25.525 1.00 80.44 312 LYS A O 1
ATOM 2505 N N . LYS A 1 313 ? 27.810 -3.715 -23.538 1.00 75.12 313 LYS A N 1
ATOM 2506 C CA . LYS A 1 313 ? 27.832 -5.143 -23.870 1.00 75.12 313 LYS A CA 1
ATOM 2507 C C . LYS A 1 313 ? 27.173 -5.908 -22.725 1.00 75.12 313 LYS A C 1
ATOM 2509 O O . LYS A 1 313 ? 27.508 -5.663 -21.571 1.00 75.12 313 LYS A O 1
ATOM 2514 N N . GLY A 1 314 ? 26.250 -6.816 -23.031 1.00 78.62 314 GLY A N 1
ATOM 2515 C CA . GLY A 1 314 ? 25.553 -7.630 -22.031 1.00 78.62 314 GLY A CA 1
ATOM 2516 C C . GLY A 1 314 ? 24.039 -7.421 -22.000 1.00 78.62 314 GLY A C 1
ATOM 2517 O O . GLY A 1 314 ? 23.436 -6.839 -22.908 1.00 78.62 314 GLY A O 1
ATOM 2518 N N . ARG A 1 315 ? 23.406 -7.957 -20.954 1.00 87.19 315 ARG A N 1
ATOM 2519 C CA . ARG A 1 315 ? 21.947 -7.992 -20.822 1.00 87.19 315 ARG A CA 1
ATOM 2520 C C . ARG A 1 315 ? 21.440 -6.745 -20.098 1.00 87.19 315 ARG A C 1
ATOM 2522 O O . ARG A 1 315 ? 21.963 -6.379 -19.054 1.00 87.19 315 ARG A O 1
ATOM 2529 N N . LEU A 1 316 ? 20.399 -6.130 -20.660 1.00 93.31 316 LEU A N 1
ATOM 2530 C CA . LEU A 1 316 ? 19.598 -5.118 -19.976 1.00 93.31 316 LEU A CA 1
ATOM 2531 C C . LEU A 1 316 ? 18.971 -5.747 -18.728 1.00 93.31 316 LEU A C 1
ATOM 2533 O O . LEU A 1 316 ? 18.374 -6.821 -18.833 1.00 93.31 316 LEU A O 1
ATOM 2537 N N . SER A 1 317 ? 19.081 -5.092 -17.581 1.00 94.56 317 SER A N 1
ATOM 2538 C CA . SER A 1 317 ? 18.404 -5.522 -16.359 1.00 94.56 317 SER A CA 1
ATOM 2539 C C . SER A 1 317 ? 17.723 -4.350 -15.671 1.00 94.56 317 SER A C 1
ATOM 2541 O O . SER A 1 317 ? 18.123 -3.192 -15.815 1.00 94.56 317 SER A O 1
ATOM 2543 N N . VAL A 1 318 ? 16.646 -4.669 -14.956 1.00 95.06 318 VAL A N 1
ATOM 2544 C CA . VAL A 1 318 ? 15.836 -3.695 -14.232 1.00 95.06 318 VAL A CA 1
ATOM 2545 C C . VAL A 1 318 ? 15.458 -4.267 -12.881 1.00 95.06 318 VAL A C 1
ATOM 2547 O O . VAL A 1 318 ? 14.961 -5.392 -12.802 1.00 95.06 318 VAL A O 1
ATOM 2550 N N . LYS A 1 319 ? 15.659 -3.479 -11.827 1.00 94.25 319 LYS A N 1
ATOM 2551 C CA . LYS A 1 319 ? 15.332 -3.854 -10.450 1.00 94.25 319 LYS A CA 1
ATOM 2552 C C . LYS A 1 319 ? 14.564 -2.732 -9.765 1.00 94.25 319 LYS A C 1
ATOM 2554 O O . LYS A 1 319 ? 14.964 -1.579 -9.849 1.00 94.25 319 LYS A O 1
ATOM 2559 N N . VAL A 1 320 ? 13.501 -3.065 -9.037 1.00 94.06 320 VAL A N 1
ATOM 2560 C CA . VAL A 1 320 ? 12.863 -2.122 -8.105 1.00 94.06 320 VAL A CA 1
ATOM 2561 C C . VAL A 1 320 ? 13.805 -1.907 -6.918 1.00 94.06 320 VAL A C 1
ATOM 2563 O O . VAL A 1 320 ? 14.105 -2.855 -6.192 1.00 94.06 320 VAL A O 1
ATOM 2566 N N . LEU A 1 321 ? 14.282 -0.677 -6.728 1.00 92.75 321 LEU A N 1
ATOM 2567 C CA . LEU A 1 321 ? 15.137 -0.290 -5.602 1.00 92.75 321 LEU A CA 1
ATOM 2568 C C . LEU A 1 321 ? 14.314 0.056 -4.363 1.00 92.75 321 LEU A C 1
ATOM 2570 O O . LEU A 1 321 ? 14.676 -0.304 -3.242 1.00 92.75 321 LEU A O 1
ATOM 2574 N N . LYS A 1 322 ? 13.220 0.790 -4.571 1.00 92.19 322 LYS A N 1
ATOM 2575 C CA . LYS A 1 322 ? 12.410 1.376 -3.504 1.00 92.19 322 LYS A CA 1
ATOM 2576 C C . LYS A 1 322 ? 10.974 1.540 -3.978 1.00 92.19 322 LYS A C 1
ATOM 2578 O O . LYS A 1 322 ? 10.739 1.800 -5.153 1.00 92.19 322 LYS A O 1
ATOM 2583 N N . GLN A 1 323 ? 10.033 1.434 -3.055 1.00 93.38 323 GLN A N 1
ATOM 2584 C CA . GLN A 1 323 ? 8.660 1.871 -3.258 1.00 93.38 323 GLN A CA 1
ATOM 2585 C C . GLN A 1 323 ? 8.136 2.508 -1.973 1.00 93.38 323 GLN A C 1
ATOM 2587 O O . GLN A 1 323 ? 8.561 2.123 -0.883 1.00 93.38 323 GLN A O 1
ATOM 2592 N N . GLU A 1 324 ? 7.266 3.499 -2.109 1.00 91.44 324 GLU A N 1
ATOM 2593 C CA . GLU A 1 324 ? 6.709 4.291 -1.012 1.00 91.44 324 GLU A CA 1
ATOM 2594 C C . GLU A 1 324 ? 5.260 4.651 -1.309 1.00 91.44 324 GLU A C 1
ATOM 2596 O O . GLU A 1 324 ? 4.865 4.729 -2.470 1.00 91.44 324 GLU A O 1
ATOM 2601 N N . ILE A 1 325 ? 4.487 4.885 -0.253 1.00 88.06 325 ILE A N 1
ATOM 2602 C CA . ILE A 1 325 ? 3.111 5.357 -0.359 1.00 88.06 325 ILE A CA 1
ATOM 2603 C C . ILE A 1 325 ? 3.038 6.740 0.271 1.00 88.06 325 ILE A C 1
ATOM 2605 O O . ILE A 1 325 ? 3.489 6.912 1.407 1.00 88.06 325 ILE A O 1
ATOM 2609 N N . SER A 1 326 ? 2.489 7.691 -0.480 1.00 78.94 326 SER A N 1
ATOM 2610 C CA . SER A 1 326 ? 2.305 9.092 -0.084 1.00 78.94 326 SER A CA 1
ATOM 2611 C C . SER A 1 326 ? 0.840 9.466 0.038 1.00 78.94 326 SER A C 1
ATOM 2613 O O . SER A 1 326 ? 0.056 9.013 -0.834 1.00 78.94 326 SER A O 1
#

Secondary structure (DSSP, 8-state):
---------PPPPTTS-PPPPEEEEE--SSHHHHHHHHHHHHHHHHTT-EEEE-----SHHHIIIIIHHHHHT-SEEEEEE---SEEETTEE---HHHHHHHHHHHHTT-S-EEEEEETTB---THHHH-----EEESSTTTHHHHHHHHHHHHT--TT--SSEEEEEEEEEEEEEEETTTTEEEEEEEEEEEEEE--SS--EEEEEEEEEEEE-TT-SS-B--S---PBPBTTSSSS-EEE-TT-EEEEEEEEEEEETTSTT--EEE--BTT--SS-PEES--SEEEEEEEEEEEETEEEEEEEEEEEE-SSS--EEEEEEEEE-

pLDDT: mean 85.77, std 14.51, range [25.0, 96.75]

Radius of gyration: 24.62 Å; chains: 1; bounding box: 54×51×77 Å

Foldseek 3Di:
DDDDDPPDPDDADDQAPFAFAEEEEQQAEDPLRVVLSVVLCVVCVVVRHHYDYDYDDPDPVCCVPVLLLRLLFHQAYEQEWEFDDAPDVLAGETHPVSLVSVVSNVLQPRPHYAAEYAGRYDQDDPSVVPPDDHHYDPDSVCSNVRSSVSVVVSPDDRRDGQFKDKDDKDKDWDWDQDPVLRKTKTFIWIKIKIWRQGQNFKQWQKWKWWQWKFADPRPDIGGPPDTATFDWPPDPDRGDIAGHGGITITRAWTFTDIPVRPPDTFIFGRGPPSDVVGDGDPHDAAKMKIWMWIHGPSGFIKIWIKIWHGHPDDDTDIDTHHIYGD